Protein AF-A0A316P4N2-F1 (afdb_monomer)

Sequence (192 aa):
MTSCNWFSGKSSDKLISFADSLIYGYYCSEDTMLLHYALKIYNETDSNKIDSRIAYTKLRVLFLLKHYSQGEEFVRSLDENIFFKPYHKKMYLDSFRALQYEENGDSIKSTNIYRKTASNIQTYFDKTEDVDALLDLYAIKRKFETQKSILEEIDRMIDKQENLHREFISLKYMQKIHYNPFTYLDEQSFMF

Radius of gyration: 18.46 Å; Cα contacts (8 Å, |Δi|>4): 160; chains: 1; bounding box: 42×37×61 Å

pLDDT: mean 84.97, std 18.39, range [26.0, 98.19]

Secondary structure (DSSP, 8-state):
-----TTTT--HHHHHHHHHHHHHHHHHH--HHHHHHHHHHHHHS-GGG--HHHHHHHHHHHHHTT-HHHHHHHHHHS-GGGSSSTTHHHHHHHHHHHHHHHHTT-HHHHHHHHHHHHHHHHHHHHHH--THHHHHHHHHHTTTS-HHHHHHHHHHHHTT-GGGHHHHHHHHHHHHTT--GGG-TTTTTT--

Foldseek 3Di:
DDDPPPPPDDDLVVLQVQLVVLVVVCVVPVPLVSLVSSLVSLVVDDPVPDALVSLLVNLLSCVSVLVLVVSLVSLVPDDCVSDPDNLVSVLSNLQSVLSVCVVVVNNVSSLVSLVVSLVVLVVVCVVPVPLVSVLVNVLSVVSPDDLVVSLVVLVVVCVVCVVCNVSSVVSSVCSVVDDHPSPPPVVVVPPD

Nearest PDB structures (foldseek):
  4gpk-assembly1_D  TM=3.870E-01  e=2.560E+00  Bacillus thuringiensis serovar thuringiensis
  5zw5-assembly1_B  TM=3.728E-01  e=3.967E+00  Spbetavirus SPbeta
  8sah-assembly1_B  TM=4.227E-01  e=8.638E+00  Homo sapiens
  8w15-assembly1_B  TM=2.698E-01  e=6.773E+00  Homo sapiens

Solvent-accessible surface area (backbone atoms only — not comparable to full-atom values): 10998 Å² total; per-residue (Å²): 137,83,82,83,74,89,70,85,80,69,58,71,65,60,52,50,56,48,27,53,52,26,50,53,48,21,76,77,65,70,43,63,65,34,42,54,54,24,48,52,52,62,69,71,48,60,76,94,70,63,45,41,70,56,48,55,53,50,48,32,46,23,60,77,70,62,39,32,70,63,38,34,54,52,56,69,73,51,62,75,85,50,39,97,47,95,59,46,65,57,46,52,40,46,47,26,53,21,50,53,28,46,79,71,68,38,55,67,62,18,41,55,40,39,53,53,45,28,52,54,38,47,58,48,30,79,73,66,71,45,64,74,44,52,59,56,27,51,47,39,39,58,75,74,46,55,70,67,60,53,50,57,49,50,53,59,44,41,77,71,38,72,93,48,39,68,60,46,51,52,48,52,52,42,64,71,74,69,63,52,75,74,71,52,76,61,72,72,64,77,78,115

Structure (mmCIF, N/CA/C/O backbone):
data_AF-A0A316P4N2-F1
#
_entry.id   AF-A0A316P4N2-F1
#
loop_
_atom_site.group_PDB
_atom_site.id
_atom_site.type_symbol
_atom_site.label_atom_id
_atom_site.label_alt_id
_atom_site.label_comp_id
_atom_site.label_asym_id
_atom_site.label_entity_id
_atom_site.label_seq_id
_atom_site.pdbx_PDB_ins_code
_atom_site.Cartn_x
_atom_site.Cartn_y
_atom_site.Cartn_z
_atom_site.occupancy
_atom_site.B_iso_or_equiv
_atom_site.auth_seq_id
_atom_site.auth_comp_id
_atom_site.auth_asym_id
_atom_site.auth_atom_id
_atom_site.pdbx_PDB_model_num
ATOM 1 N N . MET A 1 1 ? 26.798 4.431 -35.389 1.00 33.59 1 MET A N 1
ATOM 2 C CA . MET A 1 1 ? 26.186 4.641 -34.061 1.00 33.59 1 MET A CA 1
ATOM 3 C C . MET A 1 1 ? 25.721 3.290 -33.557 1.00 33.59 1 MET A C 1
ATOM 5 O O . MET A 1 1 ? 24.717 2.778 -34.027 1.00 33.59 1 MET A O 1
ATOM 9 N N . THR A 1 2 ? 26.532 2.658 -32.719 1.00 33.38 2 THR A N 1
ATOM 10 C CA . THR A 1 2 ? 26.322 1.296 -32.216 1.00 33.38 2 THR A CA 1
ATOM 11 C C . THR A 1 2 ? 25.491 1.388 -30.940 1.00 33.38 2 THR A C 1
ATOM 13 O O . THR A 1 2 ? 25.920 2.033 -29.984 1.00 33.38 2 THR A O 1
ATOM 16 N N . SER A 1 3 ? 24.288 0.807 -30.930 1.00 34.53 3 SER A N 1
ATOM 17 C CA . SER A 1 3 ? 23.472 0.743 -29.719 1.00 34.53 3 SER A CA 1
ATOM 18 C C . SER A 1 3 ? 24.145 -0.182 -28.703 1.00 34.53 3 SER A C 1
ATOM 20 O O . SER A 1 3 ? 24.513 -1.317 -29.006 1.00 34.53 3 SER A O 1
ATOM 22 N N . CYS A 1 4 ? 24.339 0.309 -27.482 1.00 33.38 4 CYS A N 1
ATOM 23 C CA . CYS A 1 4 ? 24.734 -0.539 -26.366 1.00 33.38 4 CYS A CA 1
ATOM 24 C C . CYS A 1 4 ? 23.505 -1.314 -25.878 1.00 33.38 4 CYS A C 1
ATOM 26 O O . CYS A 1 4 ? 22.722 -0.812 -25.072 1.00 33.38 4 CYS A O 1
ATOM 28 N N . ASN A 1 5 ? 23.338 -2.542 -26.364 1.00 40.41 5 ASN A N 1
ATOM 29 C CA . ASN A 1 5 ? 22.390 -3.503 -25.808 1.00 40.41 5 ASN A CA 1
ATOM 30 C C . ASN A 1 5 ? 22.967 -4.100 -24.514 1.00 40.41 5 ASN A C 1
ATOM 32 O O . ASN A 1 5 ? 23.610 -5.143 -24.528 1.00 40.41 5 ASN A O 1
ATOM 36 N N . TRP A 1 6 ? 22.715 -3.446 -23.378 1.00 40.06 6 TRP A N 1
ATOM 37 C CA . TRP A 1 6 ? 23.114 -3.932 -22.046 1.00 40.06 6 TRP A CA 1
ATOM 38 C C . TRP A 1 6 ? 22.314 -5.161 -21.558 1.00 40.06 6 TRP A C 1
ATOM 40 O O . TRP A 1 6 ? 22.608 -5.704 -20.493 1.00 40.06 6 TRP A O 1
ATOM 50 N N . PHE A 1 7 ? 21.313 -5.615 -22.325 1.00 48.66 7 PHE A N 1
ATOM 51 C CA . PHE A 1 7 ? 20.297 -6.573 -21.867 1.00 48.66 7 PHE A CA 1
ATOM 52 C C . PHE A 1 7 ? 20.250 -7.902 -22.636 1.00 48.66 7 PHE A C 1
ATOM 54 O O . PHE A 1 7 ? 19.461 -8.778 -22.285 1.00 48.66 7 PHE A O 1
ATOM 61 N N . SER A 1 8 ? 21.098 -8.120 -23.646 1.00 36.88 8 SER A N 1
ATOM 62 C CA . SER A 1 8 ? 21.108 -9.397 -24.368 1.00 36.88 8 SER A CA 1
ATOM 63 C C . SER A 1 8 ? 21.801 -10.491 -23.544 1.00 36.88 8 SER A C 1
ATOM 65 O O . SER A 1 8 ? 23.026 -10.603 -23.565 1.00 36.88 8 SER A O 1
ATOM 67 N N . GLY A 1 9 ? 21.018 -11.303 -22.824 1.00 45.16 9 GLY A N 1
ATOM 68 C CA . GLY A 1 9 ? 21.464 -12.612 -22.320 1.00 45.16 9 GLY A CA 1
ATOM 69 C C . GLY A 1 9 ? 21.398 -12.863 -20.808 1.00 45.16 9 GLY A C 1
ATOM 70 O O . GLY A 1 9 ? 21.905 -13.889 -20.360 1.00 45.16 9 GLY A O 1
ATOM 71 N N . LYS A 1 10 ? 20.792 -11.988 -19.994 1.00 52.22 10 LYS A N 1
ATOM 72 C CA . LYS A 1 10 ? 20.533 -12.300 -18.572 1.00 52.22 10 LYS A CA 1
ATOM 73 C C . LYS A 1 10 ? 19.184 -13.014 -18.437 1.00 52.22 10 LYS A C 1
ATOM 75 O O . LYS A 1 10 ? 18.204 -12.579 -19.033 1.00 52.22 10 LYS A O 1
ATOM 80 N N . SER A 1 11 ? 19.128 -14.105 -17.665 1.00 65.75 11 SER A N 1
ATOM 81 C CA . SER A 1 11 ? 17.852 -14.739 -17.304 1.00 65.75 11 SER A CA 1
ATOM 82 C C . SER A 1 11 ? 16.942 -13.710 -16.623 1.00 65.75 11 SER A C 1
ATOM 84 O O . SER A 1 11 ? 17.446 -12.847 -15.899 1.00 65.75 11 SER A O 1
ATOM 86 N N . SER A 1 12 ? 15.624 -13.794 -16.849 1.00 74.75 12 SER A N 1
ATOM 87 C CA . SER A 1 12 ? 14.630 -12.866 -16.277 1.00 74.75 12 SER A CA 1
ATOM 88 C C . SER A 1 12 ? 14.857 -12.641 -14.784 1.00 74.75 12 SER A C 1
ATOM 90 O O . SER A 1 12 ? 14.857 -11.509 -14.317 1.00 74.75 12 SER A O 1
ATOM 92 N N . ASP A 1 13 ? 15.190 -13.704 -14.062 1.00 80.25 13 ASP A N 1
ATOM 93 C CA . ASP A 1 13 ? 15.321 -13.684 -12.608 1.00 80.25 13 ASP A CA 1
ATOM 94 C C . ASP A 1 13 ? 16.520 -12.847 -12.153 1.00 80.25 13 ASP A C 1
ATOM 96 O O . ASP A 1 13 ? 16.418 -12.097 -11.190 1.00 80.25 13 ASP A O 1
ATOM 100 N N . LYS A 1 14 ? 17.636 -12.876 -12.899 1.00 86.94 14 LYS A N 1
ATOM 101 C CA . LYS A 1 14 ? 18.802 -12.026 -12.608 1.00 86.94 14 LYS A CA 1
ATOM 102 C C . LYS A 1 14 ? 18.492 -10.546 -12.811 1.00 86.94 14 LYS A C 1
ATOM 104 O O . LYS A 1 14 ? 19.069 -9.712 -12.117 1.00 86.94 14 LYS A O 1
ATOM 109 N N . LEU A 1 15 ? 17.632 -10.211 -13.776 1.00 89.75 15 LEU A N 1
ATOM 110 C CA . LEU A 1 15 ? 17.198 -8.830 -13.988 1.00 89.75 15 LEU A CA 1
ATOM 111 C C . LEU A 1 15 ? 16.273 -8.373 -12.862 1.00 89.75 15 LEU A C 1
ATOM 113 O O . LEU A 1 15 ? 16.471 -7.275 -12.352 1.00 89.75 15 LEU A O 1
ATOM 117 N N . ILE A 1 16 ? 15.345 -9.226 -12.419 1.00 91.06 16 ILE A N 1
ATOM 118 C CA . ILE A 1 16 ? 14.485 -8.911 -11.273 1.00 91.06 16 ILE A CA 1
ATOM 119 C C . ILE A 1 16 ? 15.312 -8.733 -9.995 1.00 91.06 16 ILE A C 1
ATOM 121 O O . ILE A 1 16 ? 15.180 -7.706 -9.341 1.00 91.06 16 ILE A O 1
ATOM 125 N N . SER A 1 17 ? 16.240 -9.644 -9.682 1.00 90.69 17 SER A N 1
ATOM 126 C CA . SER A 1 17 ? 17.123 -9.481 -8.516 1.00 90.69 17 SER A CA 1
ATOM 127 C C . SER A 1 17 ? 17.971 -8.208 -8.595 1.00 90.69 17 SER A C 1
ATOM 129 O O . SER A 1 17 ? 18.248 -7.573 -7.580 1.00 90.69 17 SER A O 1
ATOM 131 N N . PHE A 1 18 ? 18.382 -7.804 -9.799 1.00 93.19 18 PHE A N 1
ATOM 132 C CA . PHE A 1 18 ? 19.067 -6.529 -9.981 1.00 93.19 18 PHE A CA 1
ATOM 133 C C . PHE A 1 18 ? 18.130 -5.338 -9.729 1.00 93.19 18 PHE A C 1
ATOM 135 O O . PHE A 1 18 ? 18.532 -4.409 -9.032 1.00 93.19 18 PHE A O 1
ATOM 142 N N . ALA A 1 19 ? 16.884 -5.376 -10.209 1.00 94.38 19 ALA A N 1
ATOM 143 C CA . ALA A 1 19 ? 15.879 -4.357 -9.899 1.00 94.38 19 ALA A CA 1
ATOM 144 C C . ALA A 1 19 ? 15.630 -4.237 -8.386 1.00 94.38 19 ALA A C 1
ATOM 146 O O . ALA A 1 19 ? 15.589 -3.124 -7.866 1.00 94.38 19 ALA A O 1
ATOM 147 N N . ASP A 1 20 ? 15.569 -5.362 -7.671 1.00 91.81 20 ASP A N 1
ATOM 148 C CA . ASP A 1 20 ? 15.443 -5.390 -6.208 1.00 91.81 20 ASP A CA 1
ATOM 149 C C . ASP A 1 20 ? 16.644 -4.706 -5.527 1.00 91.81 20 ASP A C 1
ATOM 151 O O . ASP A 1 20 ? 16.475 -3.871 -4.636 1.00 91.81 20 ASP A O 1
ATOM 155 N N . SER A 1 21 ? 17.867 -4.961 -6.010 1.00 94.12 21 SER A N 1
ATOM 156 C CA . SER A 1 21 ? 19.073 -4.296 -5.491 1.00 94.12 21 SER A CA 1
ATOM 157 C C . SER A 1 21 ? 19.092 -2.781 -5.736 1.00 94.12 21 SER A C 1
ATOM 159 O O . SER A 1 21 ? 19.618 -2.033 -4.912 1.00 94.12 21 SER A O 1
ATOM 161 N N . LEU A 1 22 ? 18.485 -2.306 -6.831 1.00 96.00 22 LEU A N 1
ATOM 162 C CA . LEU A 1 22 ? 18.353 -0.874 -7.115 1.00 96.00 22 LEU A CA 1
ATOM 163 C C . LEU A 1 22 ? 17.386 -0.203 -6.134 1.00 96.00 22 LEU A C 1
ATOM 165 O O . LEU A 1 22 ? 17.655 0.903 -5.670 1.00 96.00 22 LEU A O 1
ATOM 169 N N . ILE A 1 23 ? 16.295 -0.883 -5.771 1.00 93.56 23 ILE A N 1
ATOM 170 C CA . ILE A 1 23 ? 15.352 -0.402 -4.752 1.00 93.56 23 ILE A CA 1
ATOM 171 C C . ILE A 1 23 ? 16.046 -0.302 -3.390 1.00 93.56 23 ILE A C 1
ATOM 173 O O . ILE A 1 23 ? 15.906 0.711 -2.710 1.00 93.56 23 ILE A O 1
ATOM 177 N N . TYR A 1 24 ? 16.845 -1.303 -3.012 1.00 91.31 24 TYR A N 1
ATOM 178 C CA . TYR A 1 24 ? 17.669 -1.224 -1.803 1.00 91.31 24 TYR A CA 1
ATOM 179 C C . TYR A 1 24 ? 18.653 -0.044 -1.860 1.00 91.31 24 TYR A C 1
ATOM 181 O O . TYR A 1 24 ? 18.746 0.740 -0.917 1.00 91.31 24 TYR A O 1
ATOM 189 N N . GLY A 1 25 ? 19.330 0.144 -2.997 1.00 90.06 25 GLY A N 1
ATOM 190 C CA . GLY A 1 25 ? 20.220 1.284 -3.216 1.00 90.06 25 GLY A CA 1
ATOM 191 C C . GLY A 1 25 ? 19.518 2.637 -3.055 1.00 90.06 25 GLY A C 1
ATOM 192 O O . GLY A 1 25 ? 20.102 3.556 -2.477 1.00 90.06 25 GLY A O 1
ATOM 193 N N . TYR A 1 26 ? 18.259 2.754 -3.491 1.00 94.12 26 TYR A N 1
ATOM 194 C CA . TYR A 1 26 ? 17.441 3.947 -3.258 1.00 94.12 26 TYR A CA 1
ATOM 195 C C . TYR A 1 26 ? 17.243 4.213 -1.761 1.00 94.12 26 TYR A C 1
ATOM 197 O O . TYR A 1 26 ? 17.429 5.344 -1.329 1.00 94.12 26 TYR A O 1
ATOM 205 N N . TYR A 1 27 ? 16.960 3.199 -0.941 1.00 88.19 27 TYR A N 1
ATOM 206 C CA . TYR A 1 27 ? 16.819 3.403 0.507 1.00 88.19 27 TYR A CA 1
ATOM 207 C C . TYR A 1 27 ? 18.104 3.863 1.197 1.00 88.19 27 TYR A C 1
ATOM 209 O O . TYR A 1 27 ? 18.036 4.542 2.217 1.00 88.19 27 TYR A O 1
ATOM 217 N N . CYS A 1 28 ? 19.271 3.522 0.648 1.00 90.75 28 CYS A N 1
ATOM 218 C CA . CYS A 1 28 ? 20.555 3.949 1.202 1.00 90.75 28 CYS A CA 1
ATOM 219 C C . CYS A 1 28 ? 21.010 5.339 0.735 1.00 90.75 28 CYS A C 1
ATOM 221 O O . CYS A 1 28 ? 21.863 5.936 1.387 1.00 90.75 28 CYS A O 1
ATOM 223 N N . SER A 1 29 ? 20.518 5.822 -0.408 1.00 91.50 29 SER A N 1
ATOM 224 C CA . SER A 1 29 ? 21.061 7.016 -1.081 1.00 91.50 29 SER A CA 1
ATOM 225 C C . SER A 1 29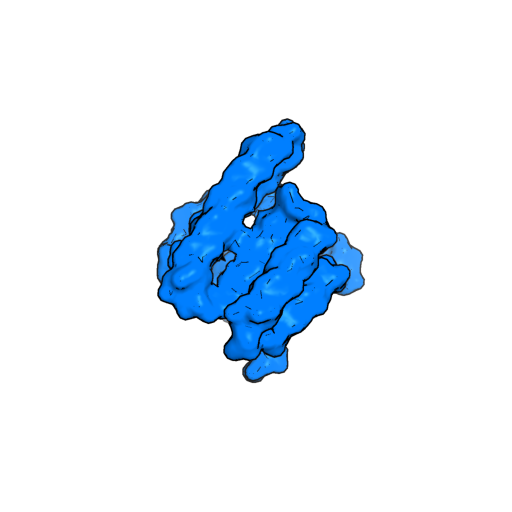 ? 20.031 8.093 -1.411 1.00 91.50 29 SER A C 1
ATOM 227 O O . SER A 1 29 ? 20.417 9.202 -1.764 1.00 91.50 29 SER A O 1
ATOM 229 N N . GLU A 1 30 ? 18.743 7.760 -1.338 1.00 88.31 30 GLU A N 1
ATOM 230 C CA . GLU A 1 30 ? 17.609 8.561 -1.813 1.00 88.31 30 GLU A CA 1
ATOM 231 C C . GLU A 1 30 ? 17.657 8.905 -3.318 1.00 88.31 30 GLU A C 1
ATOM 233 O O . GLU A 1 30 ? 16.876 9.728 -3.803 1.00 88.31 30 GLU A O 1
ATOM 238 N N . ASP A 1 31 ? 18.521 8.245 -4.103 1.00 93.88 31 ASP A N 1
ATOM 239 C CA . ASP A 1 31 ? 18.639 8.488 -5.542 1.00 93.88 31 ASP A CA 1
ATOM 240 C C . ASP A 1 31 ? 17.451 7.900 -6.320 1.00 93.88 31 ASP A C 1
ATOM 242 O O . ASP A 1 31 ? 17.380 6.708 -6.635 1.00 93.88 31 ASP A O 1
ATOM 246 N N . THR A 1 32 ? 16.506 8.773 -6.666 1.00 94.12 32 THR A N 1
ATOM 247 C CA . THR A 1 32 ? 15.307 8.434 -7.451 1.00 94.12 32 THR A CA 1
ATOM 248 C C . THR A 1 32 ? 15.607 7.832 -8.829 1.00 94.12 32 THR A C 1
ATOM 250 O O . THR A 1 32 ? 14.768 7.099 -9.360 1.00 94.12 32 THR A O 1
ATOM 253 N N . MET A 1 33 ? 16.800 8.038 -9.403 1.00 97.50 33 MET A N 1
ATOM 254 C CA . MET A 1 33 ? 17.175 7.391 -10.665 1.00 97.50 33 MET A CA 1
ATOM 255 C C . MET A 1 33 ? 17.236 5.869 -10.533 1.00 97.50 33 MET A C 1
ATOM 257 O O . MET A 1 33 ? 16.869 5.159 -11.472 1.00 97.50 33 MET A O 1
ATOM 261 N N . LEU A 1 34 ? 17.619 5.354 -9.361 1.00 96.62 34 LEU A N 1
ATOM 262 C CA . LEU A 1 34 ? 17.625 3.917 -9.083 1.00 96.62 34 LEU A CA 1
ATOM 263 C C . LEU A 1 34 ? 16.212 3.323 -9.182 1.00 96.62 34 LEU A C 1
ATOM 265 O O . LEU A 1 34 ? 16.035 2.251 -9.764 1.00 96.62 34 LEU A O 1
ATOM 269 N N . LEU A 1 35 ? 15.195 4.054 -8.714 1.00 96.88 35 LEU A N 1
ATOM 270 C CA . LEU A 1 35 ? 13.793 3.652 -8.853 1.00 96.88 35 LEU A CA 1
ATOM 271 C C . LEU A 1 35 ? 13.325 3.676 -10.310 1.00 96.88 35 LEU A C 1
ATOM 273 O O . LEU A 1 35 ? 12.619 2.763 -10.736 1.00 96.88 35 LEU A O 1
ATOM 277 N N . HIS A 1 36 ? 13.735 4.672 -11.102 1.00 97.75 36 HIS A N 1
ATOM 278 C CA . HIS A 1 36 ? 13.420 4.705 -12.533 1.00 97.75 36 HIS A CA 1
ATOM 279 C C . HIS A 1 36 ? 14.037 3.520 -13.289 1.00 97.75 36 HIS A C 1
ATOM 281 O O . HIS A 1 36 ? 13.372 2.917 -14.136 1.00 97.75 36 HIS A O 1
ATOM 287 N N . TYR A 1 37 ? 15.278 3.142 -12.966 1.00 97.38 37 TYR A N 1
ATOM 288 C CA . TYR A 1 37 ? 15.910 1.957 -13.546 1.00 97.38 37 TYR A CA 1
ATOM 289 C C . TYR A 1 37 ? 15.214 0.662 -13.119 1.00 97.38 37 TYR A C 1
ATOM 291 O O . TYR A 1 37 ? 14.963 -0.193 -13.971 1.00 97.38 37 TYR A O 1
ATOM 299 N N . ALA A 1 38 ? 14.840 0.534 -11.842 1.00 97.00 38 ALA A N 1
ATOM 300 C CA . ALA A 1 38 ? 14.058 -0.602 -11.364 1.00 97.00 38 ALA A CA 1
ATOM 301 C C . ALA A 1 38 ? 12.710 -0.697 -12.100 1.00 97.00 38 ALA A C 1
ATOM 303 O O . ALA A 1 38 ? 12.362 -1.756 -12.622 1.00 97.00 38 ALA A O 1
ATOM 304 N N . LEU A 1 39 ? 11.980 0.419 -12.227 1.00 97.19 39 LEU A N 1
ATOM 305 C CA . LEU A 1 39 ? 10.695 0.460 -12.928 1.00 97.19 39 LEU A CA 1
ATOM 306 C C . LEU A 1 39 ? 10.827 0.049 -14.397 1.00 97.19 39 LEU A C 1
ATOM 308 O O . LEU A 1 39 ? 9.971 -0.670 -14.909 1.00 97.19 39 LEU A O 1
ATOM 312 N N . LYS A 1 40 ? 11.898 0.477 -15.075 1.00 96.56 40 LYS A N 1
ATOM 313 C CA . LYS A 1 40 ? 12.165 0.077 -16.460 1.00 96.56 40 LYS A CA 1
ATOM 314 C C . LYS A 1 40 ? 12.270 -1.445 -16.589 1.00 96.56 40 LYS A C 1
ATOM 316 O O . LYS A 1 40 ? 11.592 -2.019 -17.436 1.00 96.56 40 LYS A O 1
ATOM 321 N N . ILE A 1 41 ? 13.039 -2.096 -15.715 1.00 95.06 41 ILE A N 1
ATOM 322 C CA . ILE A 1 41 ? 13.177 -3.561 -15.706 1.00 95.06 41 ILE A CA 1
ATOM 323 C C . ILE A 1 41 ? 11.814 -4.233 -15.465 1.00 95.06 41 ILE A C 1
ATOM 325 O O . ILE A 1 41 ? 11.437 -5.163 -16.178 1.00 95.06 41 ILE A O 1
ATOM 329 N N . TYR A 1 42 ? 11.034 -3.720 -14.511 1.00 94.62 42 TYR A N 1
ATOM 330 C CA . TYR A 1 42 ? 9.689 -4.222 -14.219 1.00 94.62 42 TYR A CA 1
ATOM 331 C C . TYR A 1 42 ? 8.671 -4.001 -15.349 1.00 94.62 42 TYR A C 1
ATOM 333 O O . TYR A 1 42 ? 7.693 -4.740 -15.454 1.00 94.62 42 TYR A O 1
ATOM 341 N N . ASN A 1 43 ? 8.861 -2.990 -16.196 1.00 93.00 43 ASN A N 1
ATOM 342 C CA . ASN A 1 43 ? 8.032 -2.764 -17.382 1.00 93.00 43 ASN A CA 1
ATOM 343 C C . ASN A 1 43 ? 8.417 -3.672 -18.555 1.00 93.00 43 ASN A C 1
ATOM 345 O O . ASN A 1 43 ? 7.560 -3.998 -19.366 1.00 93.00 43 ASN A O 1
ATOM 349 N N . GLU A 1 44 ? 9.680 -4.091 -18.634 1.00 91.12 44 GLU A N 1
ATOM 350 C CA . GLU A 1 44 ? 10.192 -5.004 -19.666 1.00 91.12 44 GLU A CA 1
ATOM 351 C C . GLU A 1 44 ? 9.997 -6.490 -19.301 1.00 91.12 44 GLU A C 1
ATOM 353 O O . GLU A 1 44 ? 10.310 -7.378 -20.095 1.00 91.12 44 GLU A O 1
ATOM 358 N N . THR A 1 45 ? 9.475 -6.779 -18.106 1.00 88.44 45 THR A N 1
ATOM 359 C CA . THR A 1 45 ? 9.185 -8.145 -17.652 1.00 88.44 45 THR A CA 1
ATOM 360 C C . THR A 1 45 ? 7.946 -8.700 -18.357 1.00 88.44 45 THR A C 1
ATOM 362 O O . THR A 1 45 ? 6.910 -8.043 -18.406 1.00 88.44 45 THR A O 1
ATOM 365 N N . ASP A 1 46 ? 8.049 -9.925 -18.881 1.00 84.12 46 ASP A N 1
ATOM 366 C CA . ASP A 1 46 ? 6.941 -10.649 -19.520 1.00 84.12 46 ASP A CA 1
ATOM 367 C C . ASP A 1 46 ? 5.728 -10.739 -18.581 1.00 84.12 46 ASP A C 1
ATOM 369 O O . ASP A 1 46 ? 5.851 -11.207 -17.446 1.00 84.12 46 ASP A O 1
ATOM 373 N N . SER A 1 47 ? 4.554 -10.323 -19.064 1.00 81.81 47 SER A N 1
ATOM 374 C CA . SER A 1 47 ? 3.306 -10.334 -18.296 1.00 81.81 47 SER A CA 1
ATOM 375 C C . SER A 1 47 ? 2.947 -11.723 -17.773 1.00 81.81 47 SER A C 1
ATOM 377 O O . SER A 1 47 ? 2.400 -11.834 -16.682 1.00 81.81 47 SER A O 1
ATOM 379 N N . ASN A 1 48 ? 3.310 -12.788 -18.499 1.00 83.56 48 ASN A N 1
ATOM 380 C CA . ASN A 1 48 ? 3.050 -14.171 -18.082 1.00 83.56 48 ASN A CA 1
ATOM 381 C C . ASN A 1 48 ? 3.935 -14.631 -16.914 1.00 83.56 48 ASN A C 1
ATOM 383 O O . ASN A 1 48 ? 3.718 -15.707 -16.362 1.00 83.56 48 ASN A O 1
ATOM 387 N N . LYS A 1 49 ? 4.957 -13.846 -16.560 1.00 84.12 49 LYS A N 1
ATOM 388 C CA . LYS A 1 49 ? 5.884 -14.125 -15.457 1.00 84.12 49 LYS A CA 1
ATOM 389 C C . LYS A 1 49 ? 5.632 -13.253 -14.232 1.00 84.12 49 LYS A C 1
ATOM 391 O O . LYS A 1 49 ? 6.397 -13.341 -13.276 1.00 84.12 49 LYS A O 1
ATOM 396 N N . ILE A 1 50 ? 4.612 -12.394 -14.258 1.00 86.88 50 ILE A N 1
ATOM 397 C CA . ILE A 1 50 ? 4.280 -11.549 -13.113 1.00 86.88 50 ILE A CA 1
ATOM 398 C C . ILE A 1 50 ? 3.605 -12.419 -12.054 1.00 86.88 50 ILE A C 1
ATOM 400 O O . ILE A 1 50 ? 2.433 -12.765 -12.163 1.00 86.88 50 ILE A O 1
ATOM 404 N N . ASP A 1 51 ? 4.370 -12.760 -11.023 1.00 91.44 51 ASP A N 1
ATOM 405 C CA . ASP A 1 51 ? 3.856 -13.325 -9.782 1.00 91.44 51 ASP A CA 1
ATOM 406 C C . ASP A 1 51 ? 3.528 -12.216 -8.766 1.00 91.44 51 ASP A C 1
ATOM 408 O O . ASP A 1 51 ? 3.764 -11.023 -9.001 1.00 91.44 51 ASP A O 1
ATOM 412 N N . SER A 1 52 ? 2.989 -12.611 -7.610 1.00 91.06 52 SER A N 1
ATOM 413 C CA . SER A 1 52 ? 2.707 -11.697 -6.502 1.00 91.06 52 SER A CA 1
ATOM 414 C C . SER A 1 52 ? 3.935 -10.867 -6.132 1.00 91.06 52 SER A C 1
ATOM 416 O O . SER A 1 52 ? 3.843 -9.644 -6.083 1.00 91.06 52 SER A O 1
ATOM 418 N N . ARG A 1 53 ? 5.104 -11.486 -5.933 1.00 90.25 53 ARG A N 1
ATOM 419 C CA . ARG A 1 53 ? 6.325 -10.783 -5.508 1.00 90.25 53 ARG A CA 1
ATOM 420 C C . ARG A 1 53 ? 6.681 -9.651 -6.475 1.00 90.25 53 ARG A C 1
ATOM 422 O O . ARG A 1 53 ? 6.848 -8.513 -6.046 1.00 90.25 53 ARG A O 1
ATOM 429 N N . ILE A 1 54 ? 6.735 -9.942 -7.773 1.00 92.19 54 ILE A N 1
ATOM 430 C CA . ILE A 1 54 ? 7.033 -8.960 -8.824 1.00 92.19 54 ILE A CA 1
ATOM 431 C C . ILE A 1 54 ? 5.971 -7.857 -8.851 1.00 92.19 54 ILE A C 1
ATOM 433 O O . ILE A 1 54 ? 6.313 -6.673 -8.927 1.00 92.19 54 ILE A O 1
ATOM 437 N N . ALA A 1 55 ? 4.690 -8.222 -8.758 1.00 93.94 55 ALA A N 1
ATOM 438 C CA . ALA A 1 55 ? 3.597 -7.259 -8.750 1.00 93.94 55 ALA A CA 1
ATOM 439 C C . ALA A 1 55 ? 3.697 -6.294 -7.560 1.00 93.94 55 ALA A C 1
ATOM 441 O O . ALA A 1 55 ? 3.705 -5.078 -7.755 1.00 93.94 55 ALA A O 1
ATOM 442 N N . TYR A 1 56 ? 3.836 -6.816 -6.340 1.00 93.00 56 TYR A N 1
ATOM 443 C CA . TYR A 1 56 ? 3.957 -6.015 -5.122 1.00 93.00 56 TYR A CA 1
ATOM 444 C C . TYR A 1 56 ? 5.183 -5.094 -5.156 1.00 93.00 56 TYR A C 1
ATOM 446 O O . TYR A 1 56 ? 5.070 -3.912 -4.818 1.00 93.00 56 TYR A O 1
ATOM 454 N N . THR A 1 57 ? 6.332 -5.578 -5.635 1.00 93.06 57 THR A N 1
ATOM 455 C CA . THR A 1 57 ? 7.530 -4.739 -5.750 1.00 93.06 57 THR A CA 1
ATOM 456 C C . THR A 1 57 ? 7.356 -3.631 -6.789 1.00 93.06 57 THR A C 1
ATOM 458 O O . THR A 1 57 ? 7.707 -2.479 -6.527 1.00 93.06 57 THR A O 1
ATOM 461 N N . LYS A 1 58 ? 6.736 -3.917 -7.940 1.00 96.06 58 LYS A N 1
ATOM 462 C CA . LYS A 1 58 ? 6.429 -2.881 -8.936 1.00 96.06 58 LYS A CA 1
ATOM 463 C C . LYS A 1 58 ? 5.460 -1.829 -8.386 1.00 96.06 58 LYS A C 1
ATOM 465 O O . LYS A 1 58 ? 5.682 -0.637 -8.596 1.00 96.06 58 LYS A O 1
ATOM 470 N N . LEU A 1 59 ? 4.426 -2.240 -7.646 1.00 96.19 59 LEU A N 1
ATOM 471 C CA . LEU A 1 59 ? 3.503 -1.315 -6.974 1.00 96.19 59 LEU A CA 1
ATOM 472 C C . LEU A 1 59 ? 4.250 -0.386 -6.008 1.00 96.19 59 LEU A C 1
ATOM 474 O O . LEU A 1 59 ? 4.032 0.824 -6.045 1.00 96.19 59 LEU A O 1
ATOM 478 N N . ARG A 1 60 ? 5.175 -0.924 -5.201 1.00 93.38 60 ARG A N 1
ATOM 479 C CA . ARG A 1 60 ? 6.048 -0.145 -4.304 1.00 93.38 60 ARG A CA 1
ATOM 480 C C . ARG A 1 60 ? 6.856 0.901 -5.066 1.00 93.38 60 ARG A C 1
ATOM 482 O O . ARG A 1 60 ? 6.849 2.066 -4.677 1.00 93.38 60 ARG A O 1
ATOM 489 N N . VAL A 1 61 ? 7.495 0.522 -6.173 1.00 96.12 61 VAL A N 1
ATOM 490 C CA . VAL A 1 61 ? 8.248 1.466 -7.016 1.00 96.12 61 VAL A CA 1
ATOM 491 C C . VAL A 1 61 ? 7.344 2.584 -7.546 1.00 96.12 61 VAL A C 1
ATOM 493 O O . VAL A 1 61 ? 7.725 3.751 -7.499 1.00 96.12 61 VAL A O 1
ATOM 496 N N . LEU A 1 62 ? 6.126 2.255 -7.988 1.00 97.31 62 LEU A N 1
ATOM 497 C CA . LEU A 1 62 ? 5.158 3.243 -8.477 1.00 97.31 62 LEU A CA 1
ATOM 498 C C . LEU A 1 62 ? 4.695 4.208 -7.373 1.00 97.31 62 LEU A C 1
ATOM 500 O O . LEU A 1 62 ? 4.569 5.402 -7.642 1.00 97.31 62 LEU A O 1
ATOM 504 N N . PHE A 1 63 ? 4.501 3.740 -6.134 1.00 94.75 63 PHE A N 1
ATOM 505 C CA . PHE A 1 63 ? 4.231 4.627 -4.992 1.00 94.75 63 PHE A CA 1
ATOM 506 C C . PHE A 1 63 ? 5.408 5.555 -4.687 1.00 94.75 63 PHE A C 1
ATOM 508 O O . PHE A 1 63 ? 5.197 6.752 -4.510 1.00 94.75 63 PHE A O 1
ATOM 515 N N . LEU A 1 64 ? 6.634 5.024 -4.636 1.00 93.38 64 LEU A N 1
ATOM 516 C CA . LEU A 1 64 ? 7.833 5.808 -4.316 1.00 93.38 64 LEU A CA 1
ATOM 517 C C . LEU A 1 64 ? 8.106 6.896 -5.362 1.00 93.38 64 LEU A C 1
ATOM 519 O O . LEU A 1 64 ? 8.464 8.016 -5.008 1.00 93.38 64 LEU A O 1
ATOM 523 N N . LEU A 1 65 ? 7.875 6.585 -6.639 1.00 95.88 65 LEU A N 1
ATOM 524 C CA . LEU A 1 65 ? 7.982 7.541 -7.744 1.00 95.88 65 LEU A CA 1
ATOM 525 C C . LEU A 1 65 ? 6.774 8.480 -7.865 1.00 95.88 65 LEU A C 1
ATOM 527 O O . LEU A 1 65 ? 6.790 9.375 -8.705 1.00 95.88 65 LEU A O 1
ATOM 531 N N . LYS A 1 66 ? 5.721 8.285 -7.062 1.00 95.81 66 LYS A N 1
ATOM 532 C CA . LYS A 1 66 ? 4.438 9.001 -7.170 1.00 95.81 66 LYS A CA 1
ATOM 533 C C . LYS A 1 66 ? 3.756 8.858 -8.536 1.00 95.81 66 LYS A C 1
ATOM 535 O O . LYS A 1 66 ? 2.988 9.707 -8.972 1.00 95.81 66 LYS A O 1
ATOM 540 N N . HIS A 1 67 ? 4.002 7.753 -9.234 1.00 97.44 67 HIS A N 1
ATOM 541 C CA . HIS A 1 67 ? 3.385 7.457 -10.527 1.00 97.44 67 HIS A CA 1
ATOM 542 C C . HIS A 1 67 ? 1.983 6.859 -10.334 1.00 97.44 67 HIS A C 1
ATOM 544 O O . HIS A 1 67 ? 1.713 5.720 -10.719 1.00 97.44 67 HIS A O 1
ATOM 550 N N . TYR A 1 68 ? 1.078 7.602 -9.696 1.00 96.75 68 TYR A N 1
ATOM 551 C CA . TYR A 1 68 ? -0.165 7.027 -9.182 1.00 96.75 68 TYR A CA 1
ATOM 552 C C . TYR A 1 68 ? -1.147 6.573 -10.262 1.00 96.75 68 TYR A C 1
ATOM 554 O O . TYR A 1 68 ? -1.755 5.516 -10.109 1.00 96.75 68 TYR A O 1
ATOM 562 N N . SER A 1 69 ? -1.271 7.308 -11.370 1.00 97.25 69 SER A N 1
ATOM 563 C CA . SER A 1 69 ? -2.134 6.890 -12.486 1.00 97.25 69 SER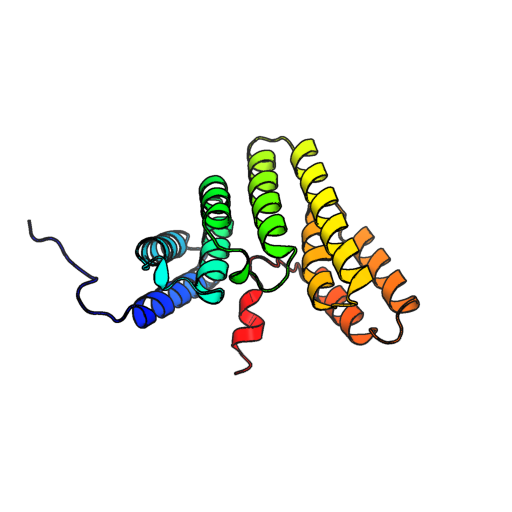 A CA 1
ATOM 564 C C . SER A 1 69 ? -1.624 5.596 -13.136 1.00 97.25 69 SER A C 1
ATOM 566 O O . SER A 1 69 ? -2.405 4.676 -13.359 1.00 97.25 69 SER A O 1
ATOM 568 N N . GLN A 1 70 ? -0.304 5.472 -13.336 1.00 97.81 70 GLN A N 1
ATOM 569 C CA . GLN A 1 70 ? 0.315 4.227 -13.822 1.00 97.81 70 GLN A CA 1
ATOM 570 C C . GLN A 1 70 ? 0.136 3.078 -12.818 1.00 97.81 70 GLN A C 1
ATOM 572 O O . GLN A 1 70 ? -0.091 1.936 -13.209 1.00 97.81 70 GLN A O 1
ATOM 577 N N . GLY A 1 71 ? 0.219 3.379 -11.518 1.00 97.56 71 GLY A N 1
ATOM 578 C CA . GLY A 1 71 ? -0.086 2.449 -10.433 1.00 97.56 71 GLY A CA 1
ATOM 579 C C . GLY A 1 71 ? -1.502 1.896 -10.509 1.00 97.56 71 GLY A C 1
ATOM 580 O O . GLY A 1 71 ? -1.693 0.682 -10.483 1.00 97.56 71 GLY A O 1
ATOM 581 N N . GLU A 1 72 ? -2.495 2.771 -10.659 1.00 97.94 72 GLU A N 1
ATOM 582 C CA . GLU A 1 72 ? -3.896 2.373 -10.784 1.00 97.94 72 GLU A CA 1
ATOM 583 C C . GLU A 1 72 ? -4.132 1.489 -12.019 1.00 97.94 72 GLU A C 1
ATOM 585 O O . GLU A 1 72 ? -4.764 0.437 -11.906 1.00 97.94 72 GLU A O 1
ATOM 590 N N . GLU A 1 73 ? -3.599 1.876 -13.181 1.00 97.94 73 GLU A N 1
ATOM 591 C CA . GLU A 1 73 ? -3.681 1.082 -14.415 1.00 97.94 73 GLU A CA 1
ATOM 592 C C . GLU A 1 73 ? -3.039 -0.298 -14.248 1.00 97.94 73 GLU A C 1
ATOM 594 O O . GLU A 1 73 ? -3.638 -1.313 -14.616 1.00 97.94 73 GLU A O 1
ATOM 599 N N . PHE A 1 74 ? -1.860 -0.356 -13.626 1.00 97.62 74 PHE A N 1
ATOM 600 C CA . PHE A 1 74 ? -1.178 -1.616 -13.368 1.00 97.62 74 PHE A CA 1
ATOM 601 C C . PHE A 1 74 ? -2.014 -2.531 -12.464 1.00 97.62 74 PHE A C 1
ATOM 603 O O . PHE A 1 74 ? -2.244 -3.682 -12.826 1.00 97.62 74 PHE A O 1
ATOM 610 N N . VAL A 1 75 ? -2.572 -2.031 -11.355 1.00 97.81 75 VAL A N 1
ATOM 611 C CA . VAL A 1 75 ? -3.443 -2.837 -10.476 1.00 97.81 75 VAL A CA 1
ATOM 612 C C . VAL A 1 75 ? -4.681 -3.352 -11.215 1.00 97.81 75 VAL A C 1
ATOM 614 O O . VAL A 1 75 ? -5.104 -4.486 -10.988 1.00 97.81 75 VAL A O 1
ATOM 617 N N . ARG A 1 76 ? -5.274 -2.544 -12.107 1.00 97.50 76 ARG A N 1
ATOM 618 C CA . ARG A 1 76 ? -6.426 -2.973 -12.921 1.00 97.50 76 ARG A CA 1
ATOM 619 C C . ARG A 1 76 ? -6.079 -4.138 -13.844 1.00 97.50 76 ARG A C 1
ATOM 621 O O . ARG A 1 76 ? -6.942 -4.986 -14.052 1.00 97.50 76 ARG A O 1
ATOM 628 N N . SER A 1 77 ? -4.849 -4.175 -14.357 1.00 95.81 77 SER A N 1
ATOM 629 C CA . SER A 1 77 ? -4.370 -5.229 -15.260 1.00 95.81 77 SER A CA 1
ATOM 630 C C . SER A 1 77 ? -4.069 -6.567 -14.575 1.00 95.81 77 SER A C 1
ATOM 632 O O . SER A 1 77 ? -4.000 -7.582 -15.258 1.00 95.81 77 SER A O 1
ATOM 634 N N . LEU A 1 78 ? -3.897 -6.584 -13.249 1.00 95.62 78 LEU A N 1
ATOM 635 C CA . LEU A 1 78 ? -3.567 -7.794 -12.492 1.00 95.62 78 LEU A CA 1
ATOM 636 C C . LEU A 1 78 ? -4.813 -8.627 -12.181 1.00 95.62 78 LEU A C 1
ATOM 638 O O . LEU A 1 78 ? -5.850 -8.083 -11.791 1.00 95.62 78 LEU A O 1
ATOM 642 N N . ASP A 1 79 ? -4.697 -9.949 -12.258 1.00 94.56 79 ASP A N 1
ATOM 643 C CA . ASP A 1 79 ? -5.729 -10.873 -11.785 1.00 94.56 79 ASP A CA 1
ATOM 644 C C . ASP A 1 79 ? -5.881 -10.827 -10.256 1.00 94.56 79 ASP A C 1
ATOM 646 O O . ASP A 1 79 ? -4.973 -10.437 -9.521 1.00 94.56 79 ASP A O 1
ATOM 650 N N . GLU A 1 80 ? -7.055 -11.205 -9.742 1.00 93.75 80 GLU A N 1
ATOM 651 C CA . GLU A 1 80 ? -7.311 -11.185 -8.291 1.00 93.75 80 GLU A CA 1
ATOM 652 C C . GLU A 1 80 ? -6.432 -12.174 -7.513 1.00 93.75 80 GLU A C 1
ATOM 654 O O . GLU A 1 80 ? -6.070 -11.896 -6.372 1.00 93.75 80 GLU A O 1
ATOM 659 N N . ASN A 1 81 ? -6.031 -13.284 -8.139 1.00 93.88 81 ASN A N 1
ATOM 660 C CA . ASN A 1 81 ? -5.169 -14.313 -7.545 1.00 93.88 81 ASN A CA 1
ATOM 661 C C 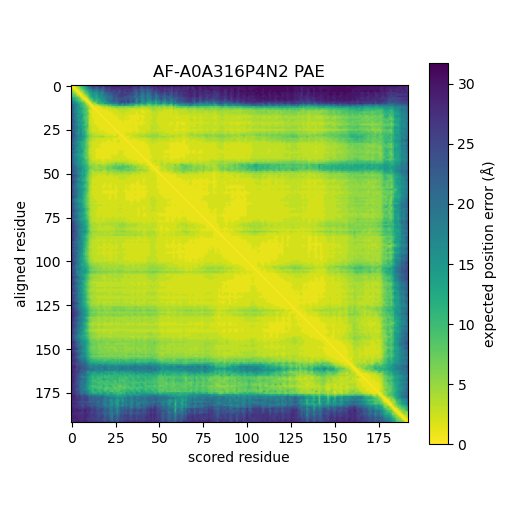. ASN A 1 81 ? -3.724 -13.845 -7.284 1.00 93.88 81 ASN A C 1
ATOM 663 O O . ASN A 1 81 ? -3.007 -14.500 -6.533 1.00 93.88 81 ASN A O 1
ATOM 667 N N . ILE A 1 82 ? -3.300 -12.721 -7.871 1.00 94.62 82 ILE A N 1
ATOM 668 C CA . ILE A 1 82 ? -2.002 -12.095 -7.589 1.00 94.62 82 ILE A CA 1
ATOM 669 C C . ILE A 1 82 ? -1.951 -11.581 -6.146 1.00 94.62 82 ILE A C 1
ATOM 671 O O . ILE A 1 82 ? -0.876 -11.481 -5.552 1.00 94.62 82 ILE A O 1
ATOM 675 N N . PHE A 1 83 ? -3.102 -11.256 -5.563 1.00 93.75 83 PHE A N 1
ATOM 676 C CA . PHE A 1 83 ? -3.183 -10.611 -4.266 1.00 93.75 83 PHE A CA 1
ATOM 677 C C . PHE A 1 83 ? -3.426 -11.618 -3.140 1.00 93.75 83 PHE A C 1
ATOM 679 O O . PHE A 1 83 ? -4.340 -12.433 -3.201 1.00 93.75 83 PHE A O 1
ATOM 686 N N . PHE A 1 84 ? -2.647 -11.507 -2.059 1.00 90.56 84 PHE A N 1
ATOM 687 C CA . PHE A 1 84 ? -2.702 -12.460 -0.939 1.00 90.56 84 PHE A CA 1
ATOM 688 C C . PHE A 1 84 ? -4.011 -12.439 -0.141 1.00 90.56 84 PHE A C 1
ATOM 690 O O . PHE A 1 84 ? -4.387 -13.446 0.453 1.00 90.56 84 PHE A O 1
ATOM 697 N N . LYS A 1 85 ? -4.690 -11.289 -0.094 1.00 92.06 85 LYS A N 1
ATOM 698 C CA . LYS A 1 85 ? -5.934 -11.097 0.654 1.00 92.06 85 LYS A CA 1
ATOM 699 C C . LYS A 1 85 ? -7.003 -10.553 -0.296 1.00 92.06 85 LYS A C 1
ATOM 701 O O . LYS A 1 85 ? -6.688 -9.705 -1.138 1.00 92.06 85 LYS A O 1
ATOM 706 N N . PRO A 1 86 ? -8.277 -10.952 -0.144 1.00 93.94 86 PRO A N 1
ATOM 707 C CA . PRO A 1 86 ? -9.342 -10.577 -1.079 1.00 93.94 86 PRO A CA 1
ATOM 708 C C . PRO A 1 86 ? -9.601 -9.062 -1.147 1.00 93.94 86 PRO A C 1
ATOM 710 O O . PRO A 1 86 ? -10.122 -8.566 -2.142 1.00 93.94 86 PRO A O 1
ATOM 713 N N . TYR A 1 87 ? -9.221 -8.295 -0.119 1.00 95.19 87 TYR A N 1
ATOM 714 C CA . TYR A 1 87 ? -9.370 -6.836 -0.117 1.00 95.19 87 TYR A CA 1
ATOM 715 C C . TYR A 1 87 ? -8.190 -6.086 -0.764 1.00 95.19 87 TYR A C 1
ATOM 717 O O . TYR A 1 87 ? -8.336 -4.906 -1.090 1.00 95.19 87 TYR A O 1
ATOM 725 N N . HIS A 1 88 ? -7.033 -6.726 -0.973 1.00 95.38 88 HIS A N 1
ATOM 726 C CA . HIS A 1 88 ? -5.794 -6.044 -1.369 1.00 95.38 88 HIS A CA 1
ATOM 727 C C . HIS A 1 88 ? -5.902 -5.334 -2.717 1.00 95.38 88 HIS A C 1
ATOM 729 O O . HIS A 1 88 ? -5.526 -4.167 -2.816 1.00 95.38 88 HIS A O 1
ATOM 735 N N . LYS A 1 89 ? -6.454 -5.986 -3.749 1.00 96.88 89 LYS A N 1
ATOM 736 C CA . LYS A 1 89 ? -6.599 -5.356 -5.072 1.00 96.88 89 LYS A CA 1
ATOM 737 C C . LYS A 1 89 ? -7.351 -4.031 -4.966 1.00 96.88 89 LYS A C 1
ATOM 739 O O . LYS A 1 89 ? -6.908 -3.000 -5.472 1.00 96.88 89 LYS A O 1
ATOM 744 N N . LYS A 1 90 ? -8.470 -4.047 -4.238 1.00 96.81 90 LYS A N 1
ATOM 745 C CA . LYS A 1 90 ? -9.277 -2.855 -3.989 1.00 96.81 90 LYS A CA 1
ATOM 746 C C . LYS A 1 90 ? -8.525 -1.816 -3.155 1.00 96.81 90 LYS A C 1
ATOM 748 O O . LYS A 1 90 ? -8.581 -0.638 -3.490 1.00 96.81 90 LYS A O 1
ATOM 753 N N . MET A 1 91 ? -7.810 -2.241 -2.116 1.00 96.75 91 MET A N 1
ATOM 754 C CA . MET A 1 91 ? -6.996 -1.361 -1.275 1.00 96.75 91 MET A CA 1
ATOM 755 C C . MET A 1 91 ? -5.951 -0.592 -2.090 1.00 96.75 91 MET A C 1
ATOM 757 O O . MET A 1 91 ? -5.817 0.617 -1.903 1.00 96.75 91 MET A O 1
ATOM 761 N N . TYR A 1 92 ? -5.249 -1.250 -3.017 1.00 97.25 92 TYR A N 1
ATOM 762 C CA . TYR A 1 92 ? -4.271 -0.592 -3.886 1.00 97.25 92 TYR A CA 1
ATOM 763 C C . TYR A 1 92 ? -4.919 0.378 -4.876 1.00 97.25 92 TYR A C 1
ATOM 765 O O . TYR A 1 92 ? -4.441 1.505 -5.004 1.00 97.25 92 TYR A O 1
ATOM 773 N N . LEU A 1 93 ? -6.026 -0.011 -5.524 1.00 98.06 93 LEU A N 1
ATOM 774 C CA . LEU A 1 93 ? -6.787 0.891 -6.404 1.00 98.06 93 LEU A CA 1
ATOM 775 C C . LEU A 1 93 ? -7.241 2.150 -5.663 1.00 98.06 93 LEU A C 1
ATOM 777 O O . LEU A 1 93 ? -7.030 3.268 -6.131 1.00 98.06 93 LEU A O 1
ATOM 781 N N . ASP A 1 94 ? -7.856 1.961 -4.496 1.00 98.12 94 ASP A N 1
ATOM 782 C CA . ASP A 1 94 ? -8.369 3.053 -3.681 1.00 98.12 94 ASP A CA 1
ATOM 783 C C . ASP A 1 94 ? -7.206 3.939 -3.187 1.00 98.12 94 ASP A C 1
ATOM 785 O O . ASP A 1 94 ? -7.320 5.162 -3.213 1.00 98.12 94 ASP A O 1
ATOM 789 N N . SER A 1 95 ? -6.055 3.355 -2.836 1.00 97.19 95 SER A N 1
ATOM 790 C CA . SER A 1 95 ? -4.868 4.103 -2.391 1.00 97.19 95 SER A CA 1
ATOM 791 C C . SER A 1 95 ? -4.253 4.956 -3.505 1.00 97.19 95 SER A C 1
ATOM 793 O O . SER A 1 95 ? -4.021 6.144 -3.294 1.00 97.19 95 SER A O 1
ATOM 795 N N . PHE A 1 96 ? -4.044 4.412 -4.711 1.00 97.62 96 PHE A N 1
ATOM 796 C CA . PHE A 1 96 ? -3.565 5.210 -5.849 1.00 97.62 96 PHE A CA 1
ATOM 797 C C . PHE A 1 96 ? -4.532 6.333 -6.212 1.00 97.62 96 PHE A C 1
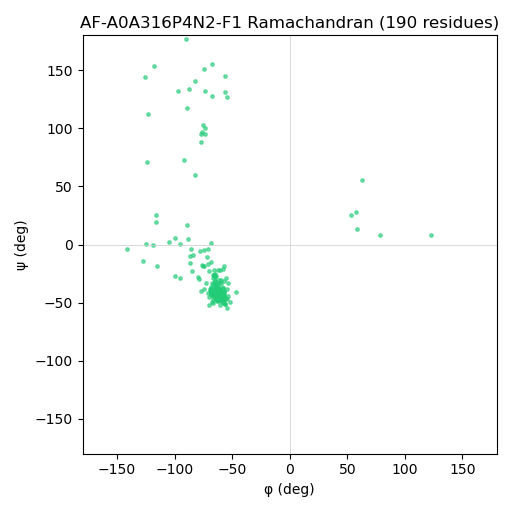ATOM 799 O O . PHE A 1 96 ? -4.113 7.452 -6.505 1.00 97.62 96 PHE A O 1
ATOM 806 N N . ARG A 1 97 ? -5.837 6.064 -6.167 1.00 97.81 97 ARG A N 1
ATOM 807 C CA . ARG A 1 97 ? -6.853 7.075 -6.455 1.00 97.81 97 ARG A CA 1
ATOM 808 C C . ARG A 1 97 ? -6.915 8.168 -5.387 1.00 97.81 97 ARG A C 1
ATOM 810 O O . ARG A 1 97 ? -7.070 9.339 -5.724 1.00 97.81 97 ARG A O 1
ATOM 817 N N . ALA A 1 98 ? -6.802 7.806 -4.112 1.00 97.00 98 ALA A N 1
ATOM 818 C CA . ALA A 1 98 ? -6.769 8.763 -3.012 1.00 97.00 98 ALA A CA 1
ATOM 819 C C . ALA A 1 98 ? -5.551 9.692 -3.122 1.00 97.00 98 ALA A C 1
ATOM 821 O O . ALA A 1 98 ? -5.705 10.908 -3.039 1.00 97.00 98 ALA A O 1
ATOM 822 N N . LEU A 1 99 ? -4.372 9.141 -3.423 1.00 95.75 99 LEU A N 1
ATOM 823 C CA . LEU A 1 99 ? -3.149 9.924 -3.619 1.00 95.75 99 LEU A CA 1
ATOM 824 C C . LEU A 1 99 ? -3.225 10.863 -4.834 1.00 95.75 99 LEU A C 1
ATOM 826 O O . LEU A 1 99 ? -2.764 11.996 -4.745 1.00 95.75 99 LEU A O 1
ATOM 830 N N . GLN A 1 100 ? -3.880 10.458 -5.929 1.00 96.75 100 GLN A N 1
ATOM 831 C CA . GLN A 1 100 ? -4.171 11.371 -7.046 1.00 96.75 100 GLN A CA 1
ATOM 832 C C . GLN A 1 100 ? -5.055 12.551 -6.608 1.00 96.75 100 GLN A C 1
ATOM 834 O O . GLN A 1 100 ? -4.856 13.675 -7.065 1.00 96.75 100 GLN A O 1
ATOM 839 N N . TYR A 1 101 ? -6.037 12.337 -5.724 1.00 96.88 101 TYR A N 1
ATOM 840 C CA . TYR A 1 101 ? -6.820 13.447 -5.172 1.00 96.88 101 TYR A CA 1
ATOM 841 C C . TYR A 1 101 ? -5.983 14.344 -4.255 1.00 96.88 101 TYR A C 1
ATOM 843 O O . TYR A 1 101 ? -6.136 15.560 -4.324 1.00 96.88 101 TYR A O 1
ATOM 851 N N . GLU A 1 102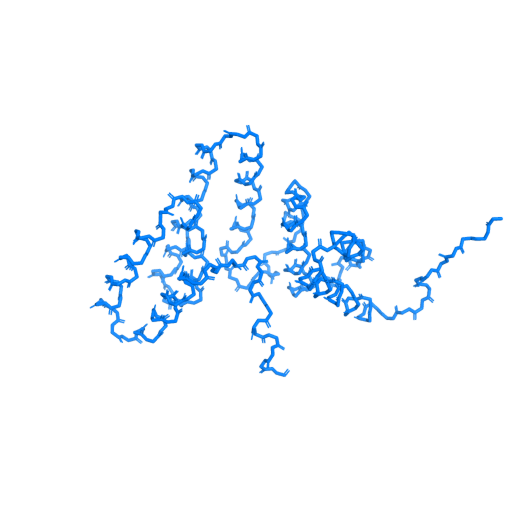 ? -5.077 13.780 -3.451 1.00 93.06 102 GLU A N 1
ATOM 852 C CA . GLU A 1 102 ? -4.159 14.562 -2.609 1.00 93.06 102 GLU A CA 1
ATOM 853 C C . GLU A 1 102 ? -3.229 15.456 -3.423 1.00 93.06 102 GLU A C 1
ATOM 855 O O . GLU A 1 102 ? -3.098 16.634 -3.097 1.00 93.06 102 GLU A O 1
ATOM 860 N N . GLU A 1 103 ? -2.632 14.939 -4.501 1.00 93.31 103 GLU A N 1
ATOM 861 C CA . GLU A 1 103 ? -1.775 15.738 -5.390 1.00 93.31 103 GLU A CA 1
ATOM 862 C C . GLU A 1 103 ? -2.525 16.899 -6.043 1.00 93.31 103 GLU A C 1
ATOM 864 O O . GLU A 1 103 ? -1.950 17.959 -6.278 1.00 93.31 103 GLU A O 1
ATOM 869 N N . ASN A 1 104 ? -3.828 16.726 -6.269 1.00 94.69 104 ASN A N 1
ATOM 870 C CA . ASN A 1 104 ? -4.710 17.764 -6.795 1.00 94.69 104 ASN A CA 1
ATOM 871 C C . ASN A 1 104 ? -5.332 18.657 -5.701 1.00 94.69 104 ASN A C 1
ATOM 873 O O . ASN A 1 104 ? -6.177 19.499 -6.005 1.00 94.69 104 ASN A O 1
ATOM 877 N N . GLY A 1 105 ? -4.953 18.478 -4.431 1.00 94.31 105 GLY A N 1
ATOM 878 C CA . GLY A 1 105 ? -5.440 19.272 -3.299 1.00 94.31 105 GLY A CA 1
ATOM 879 C C . GLY A 1 105 ? -6.841 18.908 -2.782 1.00 94.31 105 GLY A C 1
ATOM 880 O O . GLY A 1 105 ? -7.368 19.605 -1.916 1.00 94.31 105 GLY A O 1
ATOM 881 N N . ASP A 1 106 ? -7.457 17.821 -3.257 1.00 96.69 106 ASP A N 1
ATOM 882 C CA . ASP A 1 106 ? -8.793 17.368 -2.840 1.00 96.69 106 ASP A CA 1
ATOM 883 C C . ASP A 1 106 ? -8.714 16.371 -1.667 1.00 96.69 106 ASP A C 1
ATOM 885 O O . ASP A 1 106 ? -8.940 15.160 -1.787 1.00 96.69 106 ASP A O 1
ATOM 889 N N . SER A 1 107 ? -8.384 16.899 -0.487 1.00 93.19 107 SER A N 1
ATOM 890 C CA . SER A 1 107 ? -8.241 16.108 0.743 1.00 93.19 107 SER A CA 1
ATOM 891 C C . SER A 1 107 ? -9.553 15.467 1.215 1.00 93.19 107 SER A C 1
ATOM 893 O O . SER A 1 107 ? -9.523 14.417 1.862 1.00 93.19 107 SER A O 1
ATOM 895 N N . ILE A 1 108 ? -10.709 16.046 0.865 1.00 97.12 108 ILE A N 1
ATOM 896 C CA . ILE A 1 108 ? -12.032 15.511 1.216 1.00 97.12 108 ILE A CA 1
ATOM 897 C C . ILE A 1 108 ? -12.270 14.195 0.477 1.00 97.12 108 ILE A C 1
ATOM 899 O O . ILE A 1 108 ? -12.631 13.193 1.102 1.00 97.12 108 ILE A O 1
ATOM 903 N N . LYS A 1 109 ? -12.048 14.166 -0.845 1.00 97.38 109 LYS A N 1
ATOM 904 C CA . LYS A 1 109 ? -12.205 12.929 -1.620 1.00 97.38 109 LYS A CA 1
ATOM 905 C C . LYS A 1 109 ? -11.191 11.871 -1.210 1.00 97.38 109 LYS A C 1
ATOM 907 O O . LYS A 1 109 ? -11.600 10.726 -1.021 1.00 97.38 109 LYS A O 1
ATOM 912 N N . SER A 1 110 ? -9.924 12.246 -1.012 1.00 95.69 110 SER A N 1
ATOM 913 C CA . SER A 1 110 ? -8.901 11.314 -0.516 1.00 95.69 110 SER A CA 1
ATOM 914 C C . SER A 1 110 ? -9.320 10.673 0.817 1.00 95.69 110 SER A C 1
ATOM 916 O O . SER A 1 110 ? -9.413 9.449 0.931 1.00 95.69 110 SER A O 1
ATOM 918 N N . THR A 1 111 ? -9.711 11.495 1.797 1.00 96.94 111 THR A N 1
ATOM 919 C CA . THR A 1 111 ? -10.148 11.033 3.125 1.00 96.94 111 THR A CA 1
ATOM 920 C C . THR A 1 111 ? -11.343 10.083 3.046 1.00 96.94 111 THR A C 1
ATOM 922 O O . THR A 1 111 ? -11.372 9.054 3.723 1.00 96.94 111 THR A O 1
ATOM 925 N N . ASN A 1 112 ? -12.339 10.397 2.213 1.00 98.06 112 ASN A N 1
ATOM 926 C CA . ASN A 1 112 ? -13.515 9.543 2.047 1.00 98.06 112 ASN A CA 1
ATOM 927 C C . ASN A 1 112 ? -13.159 8.174 1.455 1.00 98.06 112 ASN A C 1
ATOM 929 O O . ASN A 1 112 ? -13.748 7.165 1.851 1.00 98.06 112 ASN A O 1
ATOM 933 N N . ILE A 1 113 ? -12.187 8.125 0.542 1.00 98.19 113 ILE A N 1
ATOM 934 C CA . ILE A 1 113 ? -11.696 6.867 -0.018 1.00 98.19 113 ILE A CA 1
ATOM 935 C C . ILE A 1 113 ? -10.994 6.047 1.063 1.00 98.19 113 ILE A C 1
ATOM 937 O O . ILE A 1 113 ? -11.379 4.899 1.273 1.00 98.19 113 ILE A O 1
ATOM 941 N N . TYR A 1 114 ? -10.052 6.626 1.814 1.00 97.75 114 TYR A N 1
ATOM 942 C CA . TYR A 1 114 ? -9.360 5.876 2.866 1.00 97.75 114 TYR A CA 1
ATOM 943 C C . TYR A 1 114 ? -10.291 5.385 3.973 1.00 97.75 114 TYR A C 1
ATOM 945 O O . TYR A 1 114 ? -10.140 4.251 4.420 1.00 97.75 114 TYR A O 1
ATOM 953 N N . ARG A 1 115 ? -11.302 6.170 4.372 1.00 97.94 115 ARG A N 1
ATOM 954 C CA . ARG A 1 115 ? -12.331 5.712 5.324 1.00 97.94 115 ARG A CA 1
ATOM 955 C C . ARG A 1 115 ? -13.080 4.487 4.810 1.00 97.94 115 ARG A C 1
ATOM 957 O O . ARG A 1 115 ? -13.277 3.526 5.551 1.00 97.94 115 ARG A O 1
ATOM 964 N N . LYS A 1 116 ? -13.474 4.501 3.533 1.00 97.94 116 LYS A N 1
ATOM 965 C CA . LYS A 1 116 ? -14.135 3.356 2.896 1.00 97.94 116 LYS A CA 1
ATOM 966 C C . LYS A 1 116 ? -13.209 2.140 2.841 1.00 97.94 116 LYS A C 1
ATOM 968 O O . LYS A 1 116 ? -13.655 1.032 3.124 1.00 97.94 116 LYS A O 1
ATOM 973 N N . THR A 1 117 ? -11.936 2.337 2.509 1.00 97.81 117 THR A N 1
ATOM 974 C CA . THR A 1 117 ? -10.933 1.265 2.488 1.00 97.81 117 THR A CA 1
ATOM 975 C C . THR A 1 117 ? -10.728 0.666 3.876 1.00 97.81 117 THR A C 1
ATOM 977 O O . THR A 1 117 ? -10.841 -0.548 4.017 1.00 97.81 117 THR A O 1
ATOM 980 N N . ALA A 1 118 ? -10.540 1.495 4.908 1.00 97.50 118 ALA A N 1
ATOM 981 C CA . ALA A 1 118 ? -10.423 1.050 6.296 1.00 97.50 118 ALA A CA 1
ATOM 982 C C . ALA A 1 118 ? -11.649 0.236 6.739 1.00 97.50 118 ALA A C 1
ATOM 984 O O . ALA A 1 118 ? -11.499 -0.835 7.316 1.00 97.50 118 ALA A O 1
ATOM 985 N N . SER A 1 119 ? -12.863 0.681 6.399 1.00 97.44 119 SER A N 1
ATOM 986 C CA . SER A 1 119 ? -14.092 -0.059 6.712 1.00 97.44 119 SER A CA 1
ATOM 987 C C . SER A 1 119 ? -14.151 -1.439 6.044 1.00 97.44 119 SER A C 1
ATOM 989 O O . SER A 1 119 ? -14.627 -2.391 6.666 1.00 97.44 119 SER A O 1
ATOM 991 N N . ASN A 1 120 ? -13.658 -1.577 4.809 1.00 96.81 120 ASN A N 1
ATOM 992 C CA . ASN A 1 120 ? -13.609 -2.874 4.126 1.00 96.81 120 ASN A CA 1
ATOM 993 C C . ASN A 1 120 ? -12.603 -3.823 4.791 1.00 96.81 120 ASN A C 1
ATOM 995 O O . ASN A 1 120 ? -12.907 -5.004 4.948 1.00 96.81 120 ASN A O 1
ATOM 999 N N . ILE A 1 121 ? -11.435 -3.310 5.194 1.00 96.94 121 ILE A N 1
ATOM 1000 C CA . ILE A 1 121 ? -10.408 -4.100 5.889 1.00 96.94 121 ILE A CA 1
ATOM 1001 C C . ILE A 1 121 ? -10.918 -4.523 7.271 1.00 96.94 121 ILE A C 1
ATOM 1003 O O . ILE A 1 121 ? -10.819 -5.695 7.617 1.00 96.94 121 ILE A O 1
ATOM 1007 N N . GLN A 1 122 ? -11.558 -3.614 8.016 1.00 95.19 122 GLN A N 1
ATOM 1008 C CA . GLN A 1 122 ? -12.200 -3.935 9.295 1.00 95.19 122 GLN A CA 1
ATOM 1009 C C . GLN A 1 122 ? -13.249 -5.040 9.129 1.00 95.19 122 GLN A C 1
ATOM 1011 O O . GLN A 1 122 ? -13.227 -6.023 9.854 1.00 95.19 122 GLN A O 1
ATOM 1016 N N . THR A 1 123 ? -14.118 -4.931 8.117 1.00 96.25 123 THR A N 1
ATOM 1017 C CA . THR A 1 123 ? -15.145 -5.951 7.836 1.00 96.25 123 THR A CA 1
ATOM 1018 C C . THR A 1 123 ? -14.533 -7.317 7.516 1.00 96.25 123 THR A C 1
ATOM 1020 O O . THR A 1 123 ? -15.149 -8.346 7.786 1.00 96.25 123 THR A O 1
ATOM 1023 N N . TYR A 1 124 ? -13.355 -7.343 6.887 1.00 96.38 124 TYR A N 1
ATOM 1024 C CA . TYR A 1 124 ? -12.617 -8.579 6.653 1.00 96.38 124 TYR A CA 1
ATOM 1025 C C . TYR A 1 124 ? -12.060 -9.134 7.969 1.00 96.38 124 TYR A C 1
ATOM 1027 O O . TYR A 1 124 ? -12.360 -10.280 8.290 1.00 96.38 124 TYR A O 1
ATOM 1035 N N . PHE A 1 125 ? -11.348 -8.315 8.749 1.00 92.75 125 PHE A N 1
ATOM 1036 C CA . PHE A 1 125 ? -10.802 -8.704 10.052 1.00 92.75 125 PHE A CA 1
ATOM 1037 C C . PHE A 1 125 ? -11.886 -9.242 10.996 1.00 92.75 125 PHE A C 1
ATOM 1039 O O . PHE A 1 125 ? -11.721 -10.319 11.555 1.00 92.75 125 PHE A O 1
ATOM 1046 N N . ASP A 1 126 ? -13.034 -8.570 11.097 1.00 91.56 126 ASP A N 1
ATOM 1047 C CA . ASP A 1 126 ? -14.148 -8.988 11.960 1.00 91.56 126 ASP A CA 1
ATOM 1048 C C . ASP A 1 126 ? -14.711 -10.375 11.591 1.00 91.56 126 ASP A C 1
ATOM 1050 O O . ASP A 1 126 ? -15.368 -11.016 12.408 1.00 91.56 126 ASP A O 1
ATOM 1054 N N . LYS A 1 127 ? -14.495 -10.839 10.351 1.00 93.56 127 LYS A N 1
ATOM 1055 C CA . LYS A 1 127 ? -14.961 -12.148 9.866 1.00 93.56 127 LYS A CA 1
ATOM 1056 C C . LYS A 1 127 ? -13.913 -13.247 9.972 1.00 93.56 127 LYS A C 1
ATOM 1058 O O . LYS A 1 127 ? -14.290 -14.416 10.008 1.00 93.56 127 LYS A O 1
ATOM 1063 N N . THR A 1 128 ? -12.634 -12.897 9.906 1.00 92.38 128 THR A N 1
ATOM 1064 C CA . THR A 1 128 ? -11.536 -13.864 9.762 1.00 92.38 128 THR A CA 1
ATOM 1065 C C . THR A 1 128 ? -10.604 -13.906 10.962 1.00 92.38 128 THR A C 1
ATOM 1067 O O . THR A 1 128 ? -9.861 -14.873 11.087 1.00 92.38 128 THR A O 1
ATOM 1070 N N . GLU A 1 129 ? -10.617 -12.868 11.802 1.00 87.75 129 GLU A N 1
ATOM 1071 C CA . GLU A 1 129 ? -9.635 -12.618 12.867 1.00 87.75 129 GLU A CA 1
ATOM 1072 C C . GLU A 1 129 ? -8.182 -12.625 12.352 1.00 87.75 129 GLU A C 1
ATOM 1074 O O . GLU A 1 129 ? -7.228 -12.885 13.083 1.00 87.75 129 GLU A O 1
ATOM 1079 N N . ASP A 1 130 ? -8.004 -12.327 11.063 1.00 89.25 130 ASP A N 1
ATOM 1080 C CA . ASP A 1 130 ? -6.717 -12.316 10.379 1.00 89.25 130 ASP A CA 1
ATOM 1081 C C . ASP A 1 130 ? -5.902 -11.091 10.796 1.00 89.25 130 ASP A C 1
ATOM 1083 O O . ASP A 1 130 ? -6.064 -9.992 10.263 1.00 89.25 130 ASP A O 1
ATOM 1087 N N . VAL A 1 131 ? -5.033 -11.294 11.781 1.00 86.19 131 VAL A N 1
ATOM 1088 C CA . VAL A 1 131 ? -4.213 -10.257 12.415 1.00 86.19 131 VAL A CA 1
ATOM 1089 C C . VAL A 1 131 ? -3.399 -9.446 11.407 1.00 86.19 131 VAL A C 1
ATOM 1091 O O . VAL A 1 131 ? -3.229 -8.242 11.608 1.00 86.19 131 VAL A O 1
ATOM 1094 N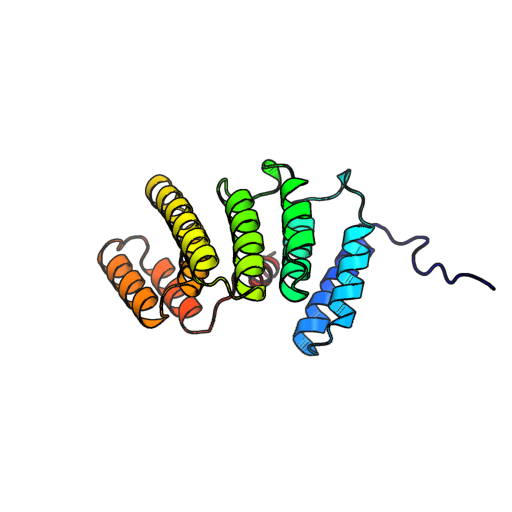 N . ASP A 1 132 ? -2.942 -10.050 10.306 1.00 85.94 132 ASP A N 1
ATOM 1095 C CA . ASP A 1 132 ? -2.171 -9.334 9.282 1.00 85.94 132 ASP A CA 1
ATOM 1096 C C . ASP 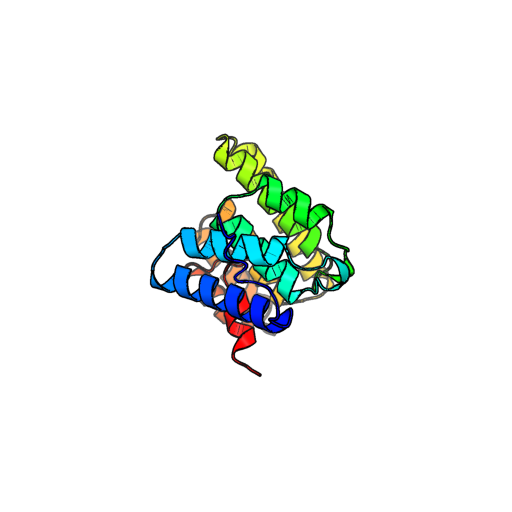A 1 132 ? -2.972 -8.162 8.691 1.00 85.94 132 ASP A C 1
ATOM 1098 O O . ASP A 1 132 ? -2.405 -7.122 8.355 1.00 85.94 132 ASP A O 1
ATOM 1102 N N . ALA A 1 133 ? -4.306 -8.279 8.642 1.00 91.75 133 ALA A N 1
ATOM 1103 C CA . ALA A 1 133 ? -5.184 -7.219 8.157 1.00 91.75 133 ALA A CA 1
ATOM 1104 C C . ALA A 1 133 ? -5.165 -5.969 9.048 1.00 91.75 133 ALA A C 1
ATOM 1106 O O . ALA A 1 133 ? -5.477 -4.872 8.579 1.00 91.75 133 ALA A O 1
ATOM 1107 N N . LEU A 1 134 ? -4.772 -6.091 10.321 1.00 90.44 134 LEU A N 1
ATOM 1108 C CA . LEU A 1 134 ? -4.633 -4.941 11.211 1.00 90.44 134 LEU A CA 1
ATOM 1109 C C . LEU A 1 134 ? -3.485 -4.025 10.770 1.00 90.44 134 LEU A C 1
ATOM 1111 O O . LEU A 1 134 ? -3.593 -2.806 10.911 1.00 90.44 134 LEU A O 1
ATOM 1115 N N . LEU A 1 135 ? -2.410 -4.573 10.192 1.00 87.88 135 LEU A N 1
ATOM 1116 C CA . LEU A 1 135 ? -1.303 -3.765 9.670 1.00 87.88 135 LEU A CA 1
ATOM 1117 C C . LEU A 1 135 ? -1.785 -2.843 8.552 1.00 87.88 135 LEU A C 1
ATOM 1119 O O . LEU A 1 135 ? -1.545 -1.632 8.598 1.00 87.88 135 LEU A O 1
ATOM 1123 N N . ASP A 1 136 ? -2.536 -3.400 7.605 1.00 91.44 136 ASP A N 1
ATOM 1124 C CA . ASP A 1 136 ? -3.135 -2.643 6.511 1.00 91.44 136 ASP A CA 1
ATOM 1125 C C . ASP A 1 136 ? -4.190 -1.657 7.014 1.00 91.44 136 ASP A C 1
ATOM 1127 O O . ASP A 1 136 ? -4.188 -0.489 6.617 1.00 91.44 136 ASP A O 1
ATOM 1131 N N . LEU A 1 137 ? -5.069 -2.092 7.925 1.00 94.38 137 LEU A N 1
ATOM 1132 C CA . LEU A 1 137 ? -6.117 -1.252 8.503 1.00 94.38 137 LEU A CA 1
ATOM 1133 C C . LEU A 1 137 ? -5.523 0.014 9.112 1.00 94.38 137 LEU A C 1
ATOM 1135 O O . LEU A 1 137 ? -5.934 1.126 8.768 1.00 94.38 137 LEU A O 1
ATOM 1139 N N . TYR A 1 138 ? -4.554 -0.146 10.012 1.00 91.38 138 TYR A N 1
ATOM 1140 C CA . TYR A 1 138 ? -3.995 0.993 10.720 1.00 91.38 138 TYR A CA 1
ATOM 1141 C C . TYR A 1 138 ? -3.105 1.836 9.825 1.00 91.38 138 TYR A C 1
ATOM 1143 O O . TYR A 1 138 ? -3.132 3.060 9.934 1.00 91.38 138 TYR A O 1
ATOM 1151 N N . ALA A 1 139 ? -2.406 1.234 8.865 1.00 88.62 139 ALA A N 1
ATOM 1152 C CA . ALA A 1 139 ? -1.693 2.008 7.870 1.00 88.62 139 ALA A CA 1
ATOM 1153 C C . ALA A 1 139 ? -2.610 2.893 7.007 1.00 88.62 139 ALA A C 1
ATOM 1155 O O . ALA A 1 139 ? -2.263 4.043 6.729 1.00 88.62 139 ALA A O 1
ATOM 1156 N N . ILE A 1 140 ? -3.788 2.394 6.623 1.00 93.81 140 ILE A N 1
ATOM 1157 C CA . ILE A 1 140 ? -4.804 3.186 5.925 1.00 93.81 140 ILE A CA 1
ATOM 1158 C C . ILE A 1 140 ? -5.401 4.247 6.860 1.00 93.81 140 ILE A C 1
ATOM 1160 O O . ILE A 1 140 ? -5.536 5.401 6.454 1.00 93.81 140 ILE A O 1
ATOM 1164 N N . LYS A 1 141 ? -5.697 3.916 8.125 1.00 94.56 141 LYS A N 1
ATOM 1165 C CA . LYS A 1 141 ? -6.202 4.887 9.113 1.00 94.56 141 LYS A CA 1
ATOM 1166 C C . LYS A 1 141 ? -5.262 6.062 9.328 1.00 94.56 141 LYS A C 1
ATOM 1168 O O . LYS A 1 141 ? -5.728 7.194 9.413 1.00 94.56 141 LYS A O 1
ATOM 1173 N N . ARG A 1 142 ? -3.942 5.847 9.316 1.00 90.44 142 ARG A N 1
ATOM 1174 C CA . ARG A 1 142 ? -2.951 6.938 9.432 1.00 90.44 142 ARG A CA 1
ATOM 1175 C C . ARG A 1 142 ? -3.090 8.020 8.359 1.00 90.44 142 ARG A C 1
ATOM 1177 O O . ARG A 1 142 ? -2.548 9.107 8.536 1.00 90.44 142 ARG A O 1
ATOM 1184 N N . LYS A 1 143 ? -3.782 7.743 7.249 1.00 91.88 143 LYS A N 1
ATOM 1185 C CA . LYS A 1 143 ? -4.040 8.731 6.196 1.00 91.88 143 LYS A CA 1
ATOM 1186 C C . LYS A 1 143 ? -5.112 9.756 6.568 1.00 91.88 143 LYS A C 1
ATOM 1188 O O . LYS A 1 143 ? -5.162 10.809 5.946 1.00 91.88 143 LYS A O 1
ATOM 1193 N N . PHE A 1 144 ? -5.954 9.477 7.564 1.00 93.12 144 PHE A N 1
ATOM 1194 C CA . PHE A 1 144 ? -7.042 10.378 7.966 1.00 93.12 144 PHE A CA 1
ATOM 1195 C C . PHE A 1 144 ? -7.283 10.473 9.481 1.00 93.12 144 PHE A C 1
ATOM 1197 O O . PHE A 1 144 ? -8.123 11.262 9.915 1.00 93.12 144 PHE A O 1
ATOM 1204 N N . GLU A 1 145 ? -6.560 9.702 10.289 1.00 93.38 145 GLU A N 1
ATOM 1205 C CA . GLU A 1 145 ? -6.590 9.747 11.748 1.00 93.38 145 GLU A CA 1
ATOM 1206 C C . GLU A 1 145 ? -5.228 10.141 12.316 1.00 93.38 145 GLU A C 1
ATOM 1208 O O . GLU A 1 145 ? -4.171 9.898 11.731 1.00 93.38 145 GLU A O 1
ATOM 1213 N N . THR A 1 146 ? -5.248 10.737 13.507 1.00 90.06 146 THR A N 1
ATOM 1214 C CA . THR A 1 146 ? -4.014 11.042 14.231 1.00 90.06 146 THR A CA 1
ATOM 1215 C C . THR A 1 146 ? -3.412 9.771 14.824 1.00 90.06 146 THR A C 1
ATOM 1217 O O . THR A 1 146 ? -4.127 8.856 15.233 1.00 90.06 146 THR A O 1
ATOM 1220 N N . GLN A 1 147 ? -2.085 9.750 14.965 1.00 86.88 147 GLN A N 1
ATOM 1221 C CA . GLN A 1 147 ? -1.384 8.655 15.639 1.00 86.88 147 GLN A CA 1
ATOM 1222 C C . GLN A 1 147 ? -1.930 8.415 17.057 1.00 86.88 147 GLN A C 1
ATOM 1224 O O . GLN A 1 147 ? -2.088 7.269 17.461 1.00 86.88 147 GLN A O 1
ATOM 1229 N N . LYS A 1 148 ? -2.273 9.481 17.794 1.00 90.56 148 LYS A N 1
ATOM 1230 C CA . LYS A 1 148 ? -2.872 9.376 19.132 1.00 90.56 148 LYS A CA 1
ATOM 1231 C C . LYS A 1 148 ? -4.186 8.582 19.112 1.00 90.56 148 LYS A C 1
ATOM 1233 O O . LYS A 1 148 ? -4.321 7.650 19.894 1.00 90.56 148 LYS A O 1
ATOM 1238 N N . SER A 1 149 ? -5.102 8.912 18.197 1.00 92.88 149 SER A N 1
ATOM 1239 C CA . SER A 1 149 ? -6.389 8.209 18.037 1.00 92.88 149 SER A CA 1
ATOM 1240 C C . SER A 1 149 ? -6.193 6.720 17.747 1.00 92.88 149 SER A C 1
ATOM 1242 O O . SER A 1 149 ? -6.819 5.874 18.380 1.00 92.88 149 SER A O 1
ATOM 1244 N N . ILE A 1 150 ? -5.265 6.404 16.838 1.00 91.12 150 ILE A N 1
ATOM 1245 C CA . ILE A 1 150 ? -4.922 5.024 16.471 1.00 91.12 150 ILE A CA 1
ATOM 1246 C C . ILE A 1 150 ? -4.370 4.250 17.674 1.00 91.12 150 ILE A C 1
ATOM 1248 O O . ILE A 1 150 ? -4.792 3.127 17.927 1.00 91.12 150 ILE A O 1
ATOM 1252 N N . LEU A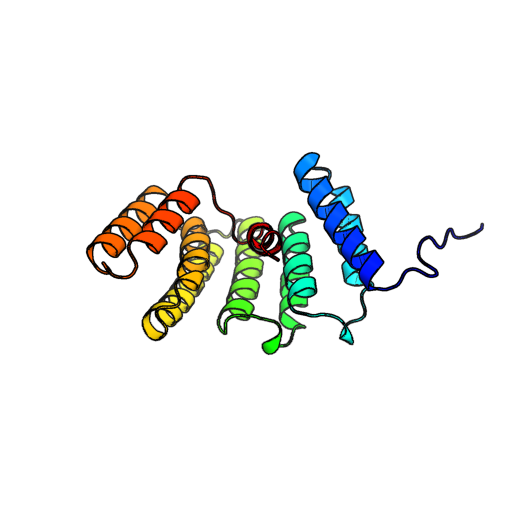 1 151 ? -3.451 4.844 18.441 1.00 89.19 151 LEU A N 1
ATOM 1253 C CA . LEU A 1 151 ? -2.870 4.190 19.616 1.00 89.19 151 LEU A CA 1
ATOM 1254 C C . LEU A 1 151 ? -3.916 3.931 20.709 1.00 89.19 151 LEU A C 1
ATOM 1256 O O . LEU A 1 151 ? -3.915 2.854 21.295 1.00 89.19 151 LEU A O 1
ATOM 1260 N N . GLU A 1 152 ? -4.820 4.884 20.952 1.00 92.06 152 GLU A N 1
ATOM 1261 C CA . GLU A 1 152 ? -5.930 4.711 21.899 1.00 92.06 152 GLU A CA 1
ATOM 1262 C C . GLU A 1 152 ? -6.905 3.612 21.457 1.00 92.06 152 GLU A C 1
ATOM 1264 O O . GLU A 1 152 ? -7.497 2.928 22.289 1.00 92.06 152 GLU A O 1
ATOM 1269 N N . GLU A 1 153 ? -7.103 3.436 20.151 1.00 91.19 153 GLU A N 1
ATOM 1270 C CA . GLU A 1 153 ? -7.919 2.348 19.623 1.00 91.19 153 GLU A CA 1
ATOM 1271 C C . GLU A 1 153 ? -7.263 0.983 19.803 1.00 91.19 153 GLU A C 1
ATOM 1273 O O . GLU A 1 153 ? -7.929 0.065 20.279 1.00 91.19 153 GLU A O 1
ATOM 1278 N N . ILE A 1 154 ? -5.969 0.871 19.494 1.00 88.94 154 ILE A N 1
ATOM 1279 C CA . ILE A 1 154 ? -5.206 -0.364 19.705 1.00 88.94 154 ILE A CA 1
ATOM 1280 C C . ILE A 1 154 ? -5.227 -0.749 21.188 1.00 88.94 154 ILE A C 1
ATOM 1282 O O . ILE A 1 154 ? -5.457 -1.912 21.505 1.00 88.94 154 ILE A O 1
ATOM 1286 N N . ASP A 1 155 ? -5.083 0.217 22.100 1.00 88.00 155 ASP A N 1
ATOM 1287 C CA . ASP A 1 155 ? -5.171 -0.036 23.545 1.00 88.00 155 ASP A CA 1
ATOM 1288 C C . ASP A 1 155 ? -6.532 -0.616 23.949 1.00 88.00 155 ASP A C 1
ATOM 1290 O O . ASP A 1 155 ? -6.594 -1.612 24.665 1.00 88.00 155 ASP A O 1
ATOM 1294 N N . ARG A 1 156 ? -7.632 -0.094 23.392 1.00 88.38 156 ARG A N 1
ATOM 1295 C CA . ARG A 1 156 ? -8.966 -0.675 23.617 1.00 88.38 156 ARG A CA 1
ATOM 1296 C C . ARG A 1 156 ? -9.121 -2.084 23.043 1.00 88.38 156 ARG A C 1
ATOM 1298 O O . ARG A 1 156 ? -9.982 -2.821 23.519 1.00 88.38 156 ARG A O 1
ATOM 1305 N N . MET A 1 157 ? -8.380 -2.444 21.995 1.00 85.12 157 MET A N 1
ATOM 1306 C CA . MET A 1 157 ? -8.411 -3.798 21.431 1.00 85.12 157 MET A CA 1
ATOM 1307 C C . MET A 1 157 ? -7.607 -4.784 22.277 1.00 85.12 157 MET A C 1
ATOM 1309 O O . MET A 1 157 ? -8.091 -5.887 22.518 1.00 85.12 157 MET A O 1
ATOM 1313 N N . ILE A 1 158 ? -6.450 -4.361 22.797 1.00 82.62 158 ILE A N 1
ATOM 1314 C CA . ILE A 1 158 ? -5.627 -5.132 23.743 1.00 82.62 158 ILE A CA 1
ATOM 1315 C C . ILE A 1 158 ? -6.460 -5.576 24.949 1.00 82.62 158 ILE A C 1
ATOM 1317 O O . ILE A 1 158 ? -6.397 -6.739 25.340 1.00 82.62 158 ILE A O 1
ATOM 1321 N N . ASP A 1 159 ? -7.272 -4.666 25.491 1.00 80.44 159 ASP A N 1
ATOM 1322 C CA . ASP A 1 159 ? -8.126 -4.938 26.652 1.00 80.44 159 ASP A CA 1
ATOM 1323 C C . ASP A 1 159 ? -9.295 -5.892 26.337 1.00 80.44 159 ASP A C 1
ATOM 1325 O O . ASP A 1 159 ? -9.862 -6.503 27.240 1.00 80.44 159 ASP A O 1
ATOM 1329 N N . LYS A 1 160 ? -9.699 -6.003 25.063 1.00 81.19 160 LYS A N 1
ATOM 1330 C CA . LYS A 1 160 ? -10.868 -6.791 24.629 1.00 81.19 160 LYS A CA 1
ATOM 1331 C C . LYS A 1 160 ? -10.519 -8.162 24.059 1.00 81.19 160 LYS A C 1
ATOM 1333 O O . LYS A 1 160 ? -11.373 -9.044 24.078 1.00 81.19 160 LYS A O 1
ATOM 1338 N N . GLN A 1 161 ? -9.323 -8.324 23.503 1.00 78.06 161 GLN A N 1
ATOM 1339 C CA . GLN A 1 161 ? -8.888 -9.527 22.792 1.00 78.06 161 GLN A CA 1
ATOM 1340 C C . GLN A 1 161 ? -7.605 -10.069 23.426 1.00 78.06 161 GLN A C 1
ATOM 1342 O O . GLN A 1 161 ? -6.518 -9.992 22.854 1.00 78.06 161 GLN A O 1
ATOM 1347 N N . GLU A 1 162 ? -7.739 -10.623 24.636 1.00 69.88 162 GLU A N 1
ATOM 1348 C CA . GLU A 1 162 ? -6.613 -11.162 25.416 1.00 69.88 162 GLU A CA 1
ATOM 1349 C C . GLU A 1 162 ? -5.804 -12.224 24.649 1.00 69.88 162 GLU A C 1
ATOM 1351 O O . GLU A 1 162 ? -4.595 -12.351 24.842 1.00 69.88 162 GLU A O 1
ATOM 1356 N N . ASN A 1 163 ? -6.443 -12.957 23.733 1.00 75.44 163 ASN A N 1
ATOM 1357 C CA . ASN A 1 163 ? -5.813 -13.976 22.893 1.00 75.44 163 ASN A CA 1
ATOM 1358 C C . ASN A 1 163 ? -4.877 -13.416 21.807 1.00 75.44 163 ASN A C 1
ATOM 1360 O O . ASN A 1 163 ? -4.069 -14.177 21.285 1.00 75.44 163 ASN A O 1
ATOM 1364 N N . LEU A 1 164 ? -4.962 -12.120 21.489 1.00 75.75 164 LEU A N 1
ATOM 1365 C CA . LEU A 1 164 ? -4.157 -11.440 20.462 1.00 75.75 164 LEU A CA 1
ATOM 1366 C C . LEU A 1 164 ? -3.241 -10.356 21.059 1.00 75.75 164 LEU A C 1
ATOM 1368 O O . LEU A 1 164 ? -2.785 -9.426 20.388 1.00 75.75 164 LEU A O 1
ATOM 1372 N N . HIS A 1 165 ? -2.987 -10.441 22.367 1.00 78.88 165 HIS A N 1
ATOM 1373 C CA . HIS A 1 165 ? -2.278 -9.411 23.121 1.00 78.88 165 HIS A CA 1
ATOM 1374 C C . HIS A 1 165 ? -0.878 -9.107 22.557 1.00 78.88 165 HIS A C 1
ATOM 1376 O O . HIS A 1 165 ? -0.468 -7.945 22.492 1.00 78.88 165 HIS A O 1
ATOM 1382 N N . ARG A 1 166 ? -0.128 -10.131 22.119 1.00 80.62 166 ARG A N 1
ATOM 1383 C CA . ARG A 1 166 ? 1.233 -9.947 21.577 1.00 80.62 166 ARG A CA 1
ATOM 1384 C C . ARG A 1 166 ? 1.211 -9.233 20.231 1.00 80.62 166 ARG A C 1
ATOM 1386 O O . ARG A 1 166 ? 2.048 -8.370 19.970 1.00 80.62 166 ARG A O 1
ATOM 1393 N N . GLU A 1 167 ? 0.250 -9.582 19.397 1.00 81.69 167 GLU A N 1
ATOM 1394 C CA . GLU A 1 167 ? 0.043 -9.057 18.060 1.00 81.69 167 GLU A CA 1
ATOM 1395 C C . GLU A 1 167 ? -0.293 -7.565 18.121 1.00 81.69 167 GLU A C 1
ATOM 1397 O O . GLU A 1 167 ? 0.344 -6.748 17.451 1.00 81.69 167 GLU A O 1
ATOM 1402 N N . PHE A 1 168 ? -1.208 -7.181 19.016 1.00 82.31 168 PHE A N 1
ATOM 1403 C CA . PHE A 1 168 ? -1.547 -5.777 19.231 1.00 82.31 168 PHE A CA 1
ATOM 1404 C C . PHE A 1 168 ? -0.399 -4.960 19.839 1.00 82.31 168 PHE A C 1
ATOM 1406 O O . PHE A 1 168 ? -0.227 -3.795 19.472 1.00 82.31 168 PHE A O 1
ATOM 1413 N N . ILE A 1 169 ? 0.432 -5.541 20.716 1.00 81.81 169 ILE A N 1
ATOM 1414 C CA . ILE A 1 169 ? 1.646 -4.866 21.210 1.00 81.81 169 ILE A CA 1
ATOM 1415 C C . ILE A 1 169 ? 2.618 -4.580 20.057 1.00 81.81 169 ILE A C 1
ATOM 1417 O O . ILE A 1 169 ? 3.111 -3.453 19.939 1.00 81.81 169 ILE A O 1
ATOM 1421 N N . SER A 1 170 ? 2.873 -5.567 19.193 1.00 82.69 170 SER A N 1
ATOM 1422 C CA . SER A 1 170 ? 3.750 -5.412 18.024 1.00 82.69 170 SER A CA 1
ATOM 1423 C C . SER A 1 170 ? 3.219 -4.350 17.062 1.00 82.69 170 SER A C 1
ATOM 1425 O O . SER A 1 170 ? 3.957 -3.460 16.635 1.00 82.69 170 SER A O 1
ATOM 1427 N N . LEU A 1 171 ? 1.914 -4.368 16.793 1.00 82.94 171 LEU A N 1
ATOM 1428 C CA . LEU A 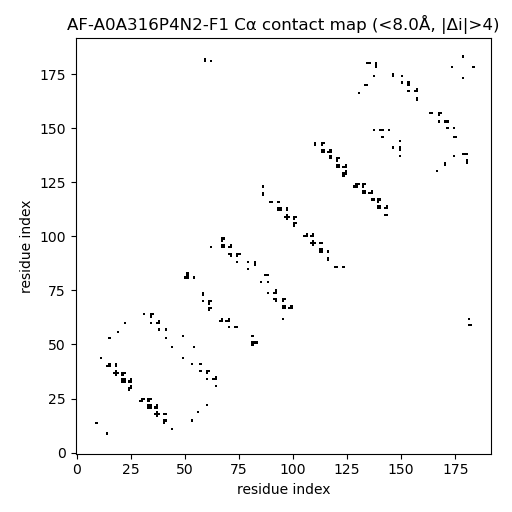1 171 ? 1.233 -3.341 16.015 1.00 82.94 171 LEU A CA 1
ATOM 1429 C C . LEU A 1 171 ? 1.393 -1.951 16.644 1.00 82.94 171 LEU A C 1
ATOM 1431 O O . LEU A 1 171 ? 1.783 -1.009 15.954 1.00 82.94 171 LEU A O 1
ATOM 1435 N N . LYS A 1 172 ? 1.162 -1.811 17.955 1.00 82.50 172 LYS A N 1
ATOM 1436 C CA . LYS A 1 172 ? 1.345 -0.542 18.675 1.00 82.50 172 LYS A CA 1
ATOM 1437 C C . LYS A 1 172 ? 2.771 -0.016 18.524 1.00 82.50 172 LYS A C 1
ATOM 1439 O O . LYS A 1 172 ? 2.964 1.188 18.347 1.00 82.50 172 LYS A O 1
ATOM 1444 N N . TYR A 1 173 ? 3.769 -0.898 18.585 1.00 83.50 173 TYR A N 1
ATOM 1445 C CA . TYR A 1 173 ? 5.166 -0.536 18.357 1.00 83.50 173 TYR A CA 1
ATOM 1446 C C . TYR A 1 173 ? 5.396 -0.038 16.923 1.00 83.50 173 TYR A C 1
ATOM 1448 O O . TYR A 1 173 ? 5.914 1.065 16.745 1.00 83.50 173 TYR A O 1
ATOM 1456 N N . MET A 1 174 ? 4.915 -0.768 15.914 1.00 80.56 174 MET A N 1
ATOM 1457 C CA . MET A 1 174 ? 5.001 -0.363 14.504 1.00 80.56 174 MET A CA 1
ATOM 1458 C C . MET A 1 174 ? 4.347 1.003 14.243 1.00 80.56 174 MET A C 1
ATOM 1460 O O . MET A 1 174 ? 4.916 1.861 13.563 1.00 80.56 174 MET A O 1
ATOM 1464 N N . GLN A 1 175 ? 3.188 1.268 14.851 1.00 79.19 175 GLN A N 1
ATOM 1465 C CA . GLN A 1 175 ? 2.511 2.560 14.715 1.00 79.19 175 GLN A CA 1
ATOM 1466 C C . GLN A 1 175 ? 3.289 3.719 15.360 1.00 79.19 175 GLN A C 1
ATOM 1468 O O . GLN A 1 175 ? 3.154 4.859 14.910 1.00 79.19 175 GLN A O 1
ATOM 1473 N N . LYS A 1 176 ? 4.131 3.463 16.374 1.00 78.62 176 LYS A N 1
ATOM 1474 C CA . LYS A 1 176 ? 4.993 4.483 17.001 1.00 78.62 176 LYS A CA 1
ATOM 1475 C C . LYS A 1 176 ? 6.190 4.869 16.130 1.00 78.62 176 LYS A C 1
ATOM 1477 O O . LYS A 1 176 ? 6.520 6.049 16.072 1.00 78.62 176 LYS A O 1
ATOM 1482 N N . ILE A 1 177 ? 6.800 3.911 15.432 1.00 73.50 177 ILE A N 1
ATOM 1483 C CA . ILE A 1 177 ? 8.046 4.109 14.665 1.00 73.50 177 ILE A CA 1
ATOM 1484 C C . ILE A 1 177 ? 7.837 4.568 13.208 1.00 73.50 177 ILE A C 1
ATOM 1486 O O . ILE A 1 177 ? 8.757 4.496 12.406 1.00 73.50 177 ILE A O 1
ATOM 1490 N N . HIS A 1 178 ? 6.647 5.072 12.853 1.00 59.72 178 HIS A N 1
ATOM 1491 C CA . HIS A 1 178 ? 6.275 5.455 11.481 1.00 59.72 178 HIS A CA 1
ATOM 1492 C C . HIS A 1 178 ? 6.257 4.288 10.465 1.00 59.72 178 HIS A C 1
ATOM 1494 O O . HIS A 1 178 ? 6.820 4.387 9.380 1.00 59.72 178 HIS A O 1
ATOM 1500 N N . TYR A 1 179 ? 5.497 3.228 10.746 1.00 55.25 179 TYR A N 1
ATOM 1501 C CA . TYR A 1 179 ? 5.211 2.168 9.769 1.00 55.25 179 TYR A CA 1
ATOM 1502 C C . TYR A 1 179 ? 4.578 2.682 8.456 1.00 55.25 179 TYR A C 1
ATOM 1504 O O . TYR A 1 179 ? 3.582 3.417 8.486 1.00 55.25 179 TYR A O 1
ATOM 1512 N N . ASN A 1 180 ? 5.126 2.260 7.310 1.00 54.78 180 ASN A N 1
ATOM 1513 C CA . ASN A 1 180 ? 4.555 2.448 5.974 1.00 54.78 180 ASN A CA 1
ATOM 1514 C C . ASN A 1 180 ? 4.376 1.064 5.301 1.00 54.78 180 ASN A C 1
ATOM 1516 O O . ASN A 1 180 ? 5.374 0.421 4.973 1.00 54.78 180 ASN A O 1
ATOM 1520 N N . PRO A 1 181 ? 3.135 0.592 5.066 1.00 51.34 181 PRO A N 1
ATOM 1521 C CA . PRO A 1 181 ? 2.868 -0.746 4.519 1.00 51.34 181 PRO A CA 1
ATOM 1522 C C . PRO A 1 181 ? 3.390 -0.885 3.089 1.00 51.34 181 PRO A C 1
ATOM 1524 O O . PRO A 1 181 ? 3.746 -1.971 2.648 1.00 51.34 181 PRO A O 1
ATOM 1527 N N . PHE A 1 182 ? 3.496 0.232 2.363 1.00 53.34 182 PHE A N 1
ATOM 1528 C CA . PHE A 1 182 ? 3.986 0.256 0.990 1.00 53.34 182 PHE A CA 1
ATOM 1529 C C . PHE A 1 182 ? 5.506 0.058 0.914 1.00 53.34 182 PHE A C 1
ATOM 1531 O O . PHE A 1 182 ? 6.047 -0.048 -0.183 1.00 53.34 182 PHE A O 1
ATOM 1538 N N . THR A 1 183 ? 6.199 -0.008 2.058 1.00 50.19 183 THR A N 1
ATOM 1539 C CA . THR A 1 183 ? 7.646 -0.240 2.152 1.00 50.19 183 THR A CA 1
ATOM 1540 C C . THR A 1 183 ? 8.032 -1.434 3.036 1.00 50.19 183 THR A C 1
ATOM 1542 O O . THR A 1 183 ? 9.219 -1.692 3.168 1.00 50.19 183 THR A O 1
ATOM 1545 N N . TYR A 1 184 ? 7.081 -2.162 3.640 1.00 41.09 184 TYR A N 1
ATOM 1546 C CA . TYR A 1 184 ? 7.360 -3.156 4.696 1.00 41.09 184 TYR A CA 1
ATOM 1547 C C . TYR A 1 184 ? 7.496 -4.621 4.227 1.00 41.09 184 TYR A C 1
ATOM 1549 O O . TYR A 1 184 ? 7.782 -5.504 5.028 1.00 41.09 184 TYR A O 1
ATOM 1557 N N . LEU A 1 185 ? 7.364 -4.921 2.932 1.00 43.28 185 LEU A N 1
ATOM 1558 C CA . LEU A 1 185 ? 7.498 -6.307 2.443 1.00 43.28 185 LEU A CA 1
ATOM 1559 C C . LEU A 1 185 ? 8.932 -6.890 2.529 1.00 43.28 185 LEU A C 1
ATOM 1561 O O . LEU A 1 185 ? 9.137 -8.048 2.172 1.00 43.28 185 LEU A O 1
ATOM 1565 N N . ASP A 1 186 ? 9.917 -6.143 3.040 1.00 37.94 186 ASP A N 1
ATOM 1566 C CA . ASP A 1 186 ? 11.291 -6.639 3.206 1.00 37.94 186 ASP A CA 1
ATOM 1567 C C . ASP A 1 186 ? 11.466 -7.548 4.439 1.00 37.94 186 ASP A C 1
ATOM 1569 O O . ASP A 1 186 ? 12.274 -8.471 4.386 1.00 37.94 186 ASP A O 1
ATOM 1573 N N . GLU A 1 187 ? 10.699 -7.390 5.525 1.00 34.56 187 GLU A N 1
ATOM 1574 C CA . GLU A 1 187 ? 10.991 -8.132 6.772 1.00 34.56 187 GLU A CA 1
ATOM 1575 C C . GLU A 1 187 ? 10.572 -9.613 6.751 1.00 34.56 187 GLU A C 1
ATOM 1577 O O . GLU A 1 187 ? 11.121 -10.410 7.509 1.00 34.56 187 GLU A O 1
ATOM 1582 N N . GLN A 1 188 ? 9.690 -10.033 5.835 1.00 31.92 188 GLN A N 1
ATOM 1583 C CA . GLN A 1 188 ? 9.395 -11.463 5.633 1.00 31.92 188 GLN A CA 1
ATOM 1584 C C . GLN A 1 188 ? 10.356 -12.153 4.649 1.00 31.92 188 GLN A C 1
ATOM 1586 O O . GLN A 1 188 ? 10.390 -13.380 4.584 1.00 31.92 188 GLN A O 1
ATOM 1591 N N . SER A 1 189 ? 11.190 -11.388 3.936 1.00 27.81 189 SER A N 1
ATOM 1592 C CA . SER A 1 189 ? 12.186 -11.918 2.991 1.00 27.81 189 SER A CA 1
ATOM 1593 C C . SER A 1 189 ? 13.498 -12.339 3.670 1.00 27.81 189 SER A C 1
ATOM 1595 O O . SER A 1 189 ? 14.347 -12.953 3.034 1.00 27.81 189 SER A O 1
ATOM 1597 N N . PHE A 1 190 ? 13.672 -12.014 4.957 1.00 26.97 190 PHE A N 1
ATOM 1598 C CA . PHE A 1 190 ? 14.858 -12.356 5.754 1.00 26.97 190 PHE A CA 1
ATOM 1599 C C . PHE A 1 190 ? 14.667 -13.590 6.654 1.00 26.97 190 PHE A C 1
ATOM 1601 O O . PHE A 1 190 ? 15.560 -13.913 7.436 1.00 26.97 190 PHE A O 1
ATOM 1608 N N . MET A 1 191 ? 13.528 -14.288 6.555 1.00 26.00 191 MET A N 1
ATOM 1609 C CA . MET A 1 191 ? 13.233 -15.494 7.345 1.00 26.00 191 MET A CA 1
ATOM 1610 C C . MET A 1 191 ? 13.066 -16.783 6.522 1.00 26.00 191 MET A C 1
ATOM 1612 O O . MET A 1 191 ? 12.451 -17.726 7.016 1.00 26.00 191 MET A O 1
ATOM 1616 N N . PHE A 1 192 ? 13.672 -16.868 5.331 1.00 30.20 192 PHE A N 1
ATOM 1617 C CA . PHE A 1 192 ? 13.948 -18.141 4.647 1.00 30.20 192 PHE A CA 1
ATOM 1618 C C . PHE A 1 192 ? 15.284 -18.112 3.903 1.00 30.20 192 PHE A C 1
ATOM 1620 O O . PHE A 1 192 ? 15.519 -17.140 3.152 1.00 30.20 192 PHE A O 1
#

Mean predicted aligned error: 7.77 Å